Protein AF-A0A392PKT4-F1 (afdb_monomer)

Organism: NCBI:txid97028

Mean predicted aligned error: 11.73 Å

InterPro domains:
  IPR001757 P-type ATPase [TIGR01494] (75-161)
  IPR018303 P-type ATPase, phosphorylation site [PS00154] (139-145)
  IPR023298 P-type ATPase, transmembrane domain superfamily [SSF81665] (22-192)

Radius of gyration: 38.01 Å; Cα contacts (8 Å, |Δi|>4): 87; chains: 1; bounding box: 81×45×103 Å

Secondary structure (DSSP, 8-state):
------GGGSHHHHHHHHHHS---PPPHHHHHHHHHHHHHHHHHHHHHHHHHHHHHHHHHHHHHHTT-SS---HHHHHHHHHHHHHHHHHHHHHS-THHHHHHHHHHHHHHHHHHHTT----SHHHHHHHHT-S-----IIIIIS-S-----EEEETTEEEE--STTHHHHHHHHS-HHHHHHHHHHHHHH--------TT--

pLDDT: mean 83.49, std 10.97, range [37.53, 96.19]

Structure (mmCIF, N/CA/C/O backbone):
data_AF-A0A392PKT4-F1
#
_entry.id   AF-A0A392PKT4-F1
#
loop_
_atom_site.group_PDB
_atom_site.id
_atom_site.type_symbol
_atom_site.label_atom_id
_atom_site.label_alt_id
_atom_site.label_comp_id
_atom_site.label_asym_id
_atom_site.label_entity_id
_atom_site.label_seq_id
_atom_site.pdbx_PDB_ins_code
_atom_site.Cartn_x
_atom_site.Cartn_y
_atom_site.Cartn_z
_atom_site.occupancy
_atom_site.B_iso_or_equiv
_atom_site.auth_seq_id
_atom_site.auth_comp_id
_atom_site.auth_asym_id
_atom_site.auth_atom_id
_atom_site.pdbx_PDB_model_num
ATOM 1 N N . MET A 1 1 ? -24.738 -32.797 22.565 1.00 69.69 1 MET A N 1
ATOM 2 C CA . MET A 1 1 ? -24.506 -31.769 21.526 1.00 69.69 1 MET A CA 1
ATOM 3 C C . MET A 1 1 ? -23.987 -32.494 20.287 1.00 69.69 1 MET A C 1
ATOM 5 O O . MET A 1 1 ? -23.088 -33.308 20.447 1.00 69.69 1 MET A O 1
ATOM 9 N N . LEU A 1 2 ? -24.602 -32.308 19.112 1.00 89.88 2 LEU A N 1
ATOM 10 C CA . LEU A 1 2 ? -24.218 -32.986 17.862 1.00 89.88 2 LEU A CA 1
ATOM 11 C C . LEU A 1 2 ? -23.365 -32.035 17.016 1.00 89.88 2 LEU A C 1
ATOM 13 O O . LEU A 1 2 ? -23.777 -30.903 16.777 1.00 89.88 2 LEU A O 1
ATOM 17 N N . VAL A 1 3 ? -22.199 -32.488 16.559 1.00 90.44 3 VAL A N 1
ATOM 18 C CA . VAL A 1 3 ? -21.344 -31.706 15.656 1.00 90.44 3 VAL A CA 1
ATOM 19 C C . VAL A 1 3 ? -21.845 -31.887 14.222 1.00 90.44 3 VAL A C 1
ATOM 21 O O . VAL A 1 3 ? -21.892 -33.009 13.726 1.00 90.44 3 VAL A O 1
ATOM 24 N N . THR A 1 4 ? -22.236 -30.794 13.562 1.00 93.44 4 THR A N 1
ATOM 25 C CA . THR A 1 4 ? -22.803 -30.815 12.200 1.00 93.44 4 THR A CA 1
ATOM 26 C C . THR A 1 4 ? -21.750 -30.631 11.107 1.00 93.44 4 THR A C 1
ATOM 28 O O . THR A 1 4 ? -21.865 -31.229 10.040 1.00 93.44 4 THR A O 1
ATOM 31 N N . THR A 1 5 ? -20.714 -29.823 11.352 1.00 92.94 5 THR A N 1
ATOM 32 C CA . THR A 1 5 ? -19.620 -29.544 10.406 1.00 92.94 5 THR A CA 1
ATOM 33 C C . THR A 1 5 ? -18.308 -29.268 11.146 1.00 92.94 5 THR A C 1
ATOM 35 O O . THR A 1 5 ? -18.320 -28.831 12.295 1.00 92.94 5 THR A O 1
ATOM 38 N N . VAL A 1 6 ? -17.174 -29.534 10.489 1.00 93.94 6 VAL A N 1
ATOM 39 C CA . VAL A 1 6 ? -15.813 -29.274 10.996 1.00 93.94 6 VAL A CA 1
ATOM 40 C C . VAL A 1 6 ? -14.914 -28.749 9.872 1.00 93.94 6 VAL A C 1
ATOM 42 O O . VAL A 1 6 ? -15.178 -28.994 8.692 1.00 93.94 6 VAL A O 1
ATOM 45 N N . GLY A 1 7 ? -13.848 -28.031 10.233 1.00 93.12 7 GLY A N 1
ATOM 46 C CA . GLY A 1 7 ? -12.860 -27.501 9.285 1.00 93.12 7 GLY A CA 1
ATOM 47 C C . GLY A 1 7 ? -13.439 -26.470 8.306 1.00 93.12 7 GLY A C 1
ATOM 48 O O . GLY A 1 7 ? -14.317 -25.686 8.667 1.00 93.12 7 GLY A O 1
ATOM 49 N N . MET A 1 8 ? -12.974 -26.498 7.052 1.00 90.69 8 MET A N 1
ATOM 50 C CA . MET A 1 8 ? -13.353 -25.540 5.994 1.00 90.69 8 MET A CA 1
ATOM 51 C C . MET A 1 8 ? -14.842 -25.557 5.628 1.00 90.69 8 MET A C 1
ATOM 53 O O . MET A 1 8 ? -15.365 -24.600 5.076 1.00 90.69 8 MET A O 1
ATOM 57 N N . ARG A 1 9 ? -15.561 -26.630 5.979 1.00 91.31 9 ARG A N 1
ATOM 58 C CA . ARG A 1 9 ? -17.008 -26.742 5.739 1.00 91.31 9 ARG A CA 1
ATOM 59 C C . ARG A 1 9 ? -17.853 -25.944 6.737 1.00 91.31 9 ARG A C 1
ATOM 61 O O . ARG A 1 9 ? -19.062 -25.844 6.542 1.00 91.31 9 ARG A O 1
ATOM 68 N N . THR A 1 10 ? -17.239 -25.420 7.798 1.00 95.44 10 THR A N 1
ATOM 69 C CA . THR A 1 10 ? -17.887 -24.505 8.748 1.00 95.44 10 THR A CA 1
ATOM 70 C C . THR A 1 10 ? -17.995 -23.103 8.150 1.00 95.44 10 THR A C 1
ATOM 72 O O . THR A 1 10 ? -17.213 -22.737 7.278 1.00 95.44 10 THR A O 1
ATOM 75 N N . GLU A 1 11 ? -18.922 -22.285 8.647 1.00 93.69 11 GLU A N 1
ATOM 76 C CA . GLU A 1 11 ? -19.047 -20.886 8.204 1.00 93.69 11 GLU A CA 1
ATOM 77 C C . GLU A 1 11 ? -17.782 -20.064 8.493 1.00 93.69 11 GLU A C 1
ATOM 79 O O . GLU A 1 11 ? -17.379 -19.242 7.677 1.00 93.69 11 GLU A O 1
ATOM 84 N N . TRP A 1 12 ? -17.091 -20.346 9.603 1.00 92.44 12 TRP A N 1
ATOM 85 C CA . TRP A 1 12 ? -15.787 -19.743 9.892 1.00 92.44 12 TRP A CA 1
ATOM 86 C C . TRP A 1 12 ? -14.721 -20.155 8.872 1.00 92.44 12 TRP A C 1
ATOM 88 O O . TRP A 1 12 ? -13.934 -19.328 8.420 1.00 92.44 12 TRP A O 1
ATOM 98 N N . GLY A 1 13 ? -14.718 -21.434 8.487 1.00 92.38 13 GLY A N 1
ATOM 99 C CA . GLY A 1 13 ? -13.828 -21.968 7.462 1.00 92.38 13 GLY A CA 1
ATOM 100 C C . GLY A 1 13 ? -14.026 -21.290 6.108 1.00 92.38 13 GLY A C 1
ATOM 101 O O . GLY A 1 13 ? -13.058 -20.815 5.523 1.00 92.38 13 GLY A O 1
ATOM 102 N N . LYS A 1 14 ? -15.281 -21.164 5.663 1.00 90.88 14 LYS A N 1
ATOM 103 C CA . LYS A 1 14 ? -15.626 -20.455 4.422 1.00 90.88 14 LYS A CA 1
ATOM 104 C C . LYS A 1 14 ? -15.230 -18.977 4.467 1.00 90.88 14 LYS A C 1
ATOM 106 O O . LYS A 1 14 ? -14.669 -18.473 3.504 1.00 90.88 14 LYS A O 1
ATOM 111 N N . LEU A 1 15 ? -15.475 -18.289 5.589 1.00 90.31 15 LEU A N 1
ATOM 112 C CA . LEU A 1 15 ? -15.077 -16.887 5.759 1.00 90.31 15 LEU A CA 1
ATOM 113 C C . LEU A 1 15 ? -13.556 -16.716 5.637 1.00 90.31 15 LEU A C 1
ATOM 115 O O . LEU A 1 15 ? -13.092 -15.797 4.968 1.00 90.31 15 LEU A O 1
ATOM 119 N N . MET A 1 16 ? -12.784 -17.606 6.263 1.00 87.25 16 MET A N 1
ATOM 120 C CA . MET A 1 16 ? -11.322 -17.570 6.202 1.00 87.25 16 MET A CA 1
ATOM 121 C C . MET A 1 16 ? -10.795 -17.828 4.783 1.00 87.25 16 MET A C 1
ATOM 123 O O . MET A 1 16 ? -9.810 -17.214 4.383 1.00 87.25 16 MET A O 1
ATOM 127 N N . GLU A 1 17 ? -11.455 -18.703 4.021 1.00 87.06 17 GLU A N 1
ATOM 128 C CA . GLU A 1 17 ? -11.133 -18.950 2.611 1.00 87.06 17 GLU A CA 1
ATOM 129 C C . GLU A 1 17 ? -11.306 -17.679 1.776 1.00 87.06 17 GLU A C 1
ATOM 131 O O . GLU A 1 17 ? -10.353 -17.243 1.136 1.00 87.06 17 GLU A O 1
ATOM 136 N N . THR A 1 18 ? -12.463 -17.016 1.879 1.00 85.75 18 THR A N 1
ATOM 137 C CA . THR A 1 18 ? -12.727 -15.757 1.161 1.00 85.75 18 THR A CA 1
ATOM 138 C C . THR A 1 18 ? -11.747 -14.644 1.548 1.00 85.75 18 THR A C 1
ATOM 140 O O . THR A 1 18 ? -11.362 -13.840 0.704 1.00 85.75 18 THR A O 1
ATOM 143 N N . LEU A 1 19 ? -11.304 -14.585 2.809 1.00 83.31 19 LEU A N 1
ATOM 144 C CA . LEU A 1 19 ? -10.309 -13.599 3.250 1.00 83.31 19 LEU A CA 1
ATOM 145 C C . LEU A 1 19 ? -8.909 -13.850 2.672 1.00 83.31 19 LEU A C 1
ATOM 147 O O . LEU A 1 19 ? -8.132 -12.906 2.548 1.00 83.31 19 LEU A O 1
ATOM 151 N N . ASN A 1 20 ? -8.580 -15.099 2.335 1.00 79.88 20 ASN A N 1
ATOM 152 C CA . ASN A 1 20 ? -7.255 -15.487 1.852 1.00 79.88 20 ASN A CA 1
ATOM 153 C C . ASN A 1 20 ? -7.124 -15.442 0.317 1.00 79.88 20 ASN A C 1
ATOM 155 O O . ASN A 1 20 ? -6.020 -15.576 -0.202 1.00 79.88 20 ASN A O 1
ATOM 159 N N . GLU A 1 21 ? -8.222 -15.248 -0.419 1.00 75.00 21 GLU A N 1
ATOM 160 C CA . GLU A 1 21 ? -8.203 -15.086 -1.883 1.00 75.00 21 GLU A CA 1
ATOM 161 C C . GLU A 1 21 ? -7.663 -13.714 -2.338 1.00 75.00 21 GLU A C 1
ATOM 163 O O . GLU A 1 21 ? -7.348 -13.533 -3.514 1.00 75.00 21 GLU A O 1
ATOM 168 N N . GLY A 1 22 ? -7.516 -12.748 -1.424 1.00 61.81 22 GLY A N 1
ATOM 169 C CA . GLY A 1 22 ? -6.939 -11.434 -1.714 1.00 61.81 22 GLY A CA 1
ATOM 170 C C . GLY A 1 22 ? -5.414 -11.489 -1.827 1.00 61.81 22 GLY A C 1
ATOM 171 O O . GLY A 1 22 ? -4.720 -11.527 -0.814 1.00 61.81 22 GLY A O 1
ATOM 172 N N . GLY A 1 23 ? -4.893 -11.490 -3.055 1.00 60.91 23 GLY A N 1
ATOM 173 C CA . GLY A 1 23 ? -3.459 -11.358 -3.328 1.00 60.91 23 GLY A CA 1
ATOM 174 C C . GLY A 1 23 ? -2.897 -9.974 -2.970 1.00 60.91 23 GLY A C 1
ATOM 175 O O . GLY A 1 23 ? -3.634 -9.026 -2.704 1.00 60.91 23 GLY A O 1
ATOM 176 N N . GLU A 1 24 ? -1.568 -9.853 -2.965 1.00 62.12 24 GLU A N 1
ATOM 177 C CA . GLU A 1 24 ? -0.895 -8.561 -2.802 1.00 62.12 24 GLU A CA 1
ATOM 178 C C . GLU A 1 24 ? -0.919 -7.779 -4.123 1.00 62.12 24 GLU A C 1
ATOM 180 O O . GLU A 1 24 ? -0.139 -8.053 -5.034 1.00 62.12 24 GLU A O 1
ATOM 185 N N . ASP A 1 25 ? -1.814 -6.797 -4.222 1.00 66.62 25 ASP A N 1
ATOM 186 C CA . ASP A 1 25 ? -1.868 -5.879 -5.361 1.00 66.62 25 ASP A CA 1
ATOM 187 C C . ASP A 1 25 ? -0.765 -4.803 -5.279 1.00 66.62 25 ASP A C 1
ATOM 189 O O . ASP A 1 25 ? -0.442 -4.285 -4.201 1.00 66.62 25 ASP A O 1
ATOM 193 N N . GLU A 1 26 ? -0.204 -4.426 -6.436 1.00 69.38 26 GLU A N 1
ATOM 194 C CA . GLU A 1 26 ? 0.712 -3.282 -6.550 1.00 69.38 26 GLU A CA 1
ATOM 195 C C . GLU A 1 26 ? 0.034 -1.979 -6.102 1.00 69.38 26 GLU A C 1
ATOM 197 O O . GLU A 1 26 ? -1.175 -1.781 -6.258 1.00 69.38 26 GLU A O 1
ATOM 202 N N . THR A 1 27 ? 0.818 -1.041 -5.564 1.00 78.62 27 THR A N 1
ATOM 203 C CA . THR A 1 27 ? 0.247 0.216 -5.067 1.00 78.62 27 THR A CA 1
ATOM 204 C C . THR A 1 27 ? -0.221 1.114 -6.227 1.00 78.62 27 THR A C 1
ATOM 206 O O . THR A 1 27 ? 0.414 1.133 -7.288 1.00 78.62 27 THR A O 1
ATOM 209 N N . PRO A 1 28 ? -1.291 1.917 -6.067 1.00 77.50 28 PRO A N 1
ATOM 210 C CA . PRO A 1 28 ? -1.759 2.803 -7.137 1.00 77.50 28 PRO A CA 1
ATOM 211 C C . PRO A 1 28 ? -0.675 3.768 -7.662 1.00 77.50 28 PRO A C 1
ATOM 213 O O . PRO A 1 28 ? -0.648 4.080 -8.858 1.00 77.50 28 PRO A O 1
ATOM 216 N N . LEU A 1 29 ? 0.242 4.223 -6.803 1.00 82.19 29 LEU A N 1
ATOM 217 C CA . LEU A 1 29 ? 1.383 5.063 -7.160 1.00 82.19 29 LEU A CA 1
ATOM 218 C C . LEU A 1 29 ? 2.418 4.264 -7.942 1.00 82.19 29 LEU A C 1
ATOM 220 O O . LEU A 1 29 ? 2.911 4.781 -8.941 1.00 82.19 29 LEU A O 1
ATOM 224 N N . GLN A 1 30 ? 2.722 3.024 -7.544 1.00 80.38 30 GLN A N 1
ATOM 225 C CA . GLN A 1 30 ? 3.629 2.153 -8.299 1.00 80.38 30 GLN A CA 1
ATOM 226 C C . GLN A 1 30 ? 3.121 1.938 -9.726 1.00 80.38 30 GLN A C 1
ATOM 228 O O . GLN A 1 30 ? 3.880 2.149 -10.673 1.00 80.38 30 GLN A O 1
ATOM 233 N N . VAL A 1 31 ? 1.827 1.653 -9.896 1.00 83.62 31 VAL A N 1
ATOM 234 C CA . VAL A 1 31 ? 1.212 1.476 -11.222 1.00 83.62 31 VAL A CA 1
ATOM 235 C C . VAL A 1 31 ? 1.336 2.750 -12.069 1.00 83.62 31 VAL A C 1
ATOM 237 O O . VAL A 1 31 ? 1.764 2.701 -13.226 1.00 83.62 31 VAL A O 1
ATOM 240 N N . LYS A 1 32 ? 1.020 3.922 -11.500 1.00 85.38 32 LYS A N 1
ATOM 241 C CA . LYS A 1 32 ? 1.132 5.211 -12.211 1.00 85.38 32 LYS A CA 1
ATOM 242 C C . LYS A 1 32 ? 2.575 5.558 -12.566 1.00 85.38 32 LYS A C 1
ATOM 244 O O . LYS A 1 32 ? 2.839 6.012 -13.679 1.00 85.38 32 LYS A O 1
ATOM 249 N N . LEU A 1 33 ? 3.507 5.351 -11.640 1.00 85.75 33 LEU A N 1
ATOM 250 C CA . LEU A 1 33 ? 4.924 5.634 -11.844 1.00 85.75 33 LEU A CA 1
ATOM 251 C C . LEU A 1 33 ? 5.546 4.702 -12.877 1.00 85.75 33 LEU A C 1
ATOM 253 O O . LEU A 1 33 ? 6.324 5.171 -13.704 1.00 85.75 33 LEU A O 1
ATOM 257 N N . ASN A 1 34 ? 5.167 3.425 -12.888 1.00 84.69 34 ASN A N 1
ATOM 258 C CA . ASN A 1 34 ? 5.575 2.493 -13.932 1.00 84.69 34 ASN A CA 1
ATOM 259 C C . ASN A 1 34 ? 5.036 2.943 -15.307 1.00 84.69 34 ASN A C 1
ATOM 261 O O . ASN A 1 34 ? 5.755 2.952 -16.308 1.00 84.69 34 ASN A O 1
ATOM 265 N N . GLY A 1 35 ? 3.801 3.456 -15.351 1.00 87.88 35 GLY A N 1
ATOM 266 C CA . GLY A 1 35 ? 3.248 4.120 -16.535 1.00 87.88 35 GLY A CA 1
ATOM 267 C C . GLY A 1 35 ? 4.088 5.316 -17.009 1.00 87.88 35 GLY A C 1
ATOM 268 O O . GLY A 1 35 ? 4.421 5.417 -18.187 1.00 87.88 35 GLY A O 1
ATOM 269 N N . VAL A 1 36 ? 4.502 6.202 -16.102 1.00 89.19 36 VAL A N 1
ATOM 270 C CA . VAL A 1 36 ? 5.366 7.348 -16.447 1.00 89.19 36 VAL A CA 1
ATOM 271 C C . VAL A 1 36 ? 6.756 6.889 -16.901 1.00 89.19 36 VAL A C 1
ATOM 273 O O . VAL A 1 36 ? 7.252 7.361 -17.925 1.00 89.19 36 VAL A O 1
ATOM 276 N N . ALA A 1 37 ? 7.370 5.940 -16.192 1.00 87.81 37 ALA A N 1
ATOM 277 C CA . ALA A 1 37 ? 8.688 5.403 -16.520 1.00 87.81 37 ALA A CA 1
ATOM 278 C C . ALA A 1 37 ? 8.705 4.748 -17.909 1.00 87.81 37 ALA A C 1
ATOM 280 O O . ALA A 1 37 ? 9.627 4.977 -18.693 1.00 87.81 37 ALA A O 1
ATOM 281 N N . THR A 1 38 ? 7.655 4.000 -18.261 1.00 87.44 38 THR A N 1
ATOM 282 C CA . THR A 1 38 ? 7.528 3.389 -19.593 1.00 87.44 38 THR A CA 1
ATOM 283 C C . THR A 1 38 ? 7.312 4.423 -20.700 1.00 87.44 38 THR A C 1
ATOM 285 O O . THR A 1 38 ? 7.843 4.245 -21.798 1.00 87.44 38 THR A O 1
ATOM 288 N N . ILE A 1 39 ? 6.595 5.523 -20.442 1.00 91.06 39 ILE A N 1
ATOM 289 C CA . ILE A 1 39 ? 6.454 6.632 -21.404 1.00 91.06 39 ILE A CA 1
ATOM 290 C C . ILE A 1 39 ? 7.810 7.297 -21.661 1.00 91.06 39 ILE A C 1
ATOM 292 O O . ILE A 1 39 ? 8.199 7.457 -22.819 1.00 91.06 39 ILE A O 1
ATOM 296 N N . ILE A 1 40 ? 8.545 7.639 -20.599 1.00 91.00 40 ILE A N 1
ATOM 297 C CA . ILE A 1 40 ? 9.880 8.242 -20.714 1.00 91.00 40 ILE A CA 1
ATOM 298 C C . ILE A 1 40 ? 10.823 7.291 -21.462 1.00 91.00 40 ILE A C 1
ATOM 300 O O . ILE A 1 40 ? 11.503 7.717 -22.394 1.00 91.00 40 ILE A O 1
ATOM 304 N N . GLY A 1 41 ? 10.796 5.995 -21.134 1.00 90.50 41 GLY A N 1
ATOM 305 C CA . GLY A 1 41 ? 11.592 4.975 -21.817 1.00 90.50 41 GLY A CA 1
ATOM 306 C C . GLY A 1 41 ? 11.278 4.865 -23.313 1.00 90.50 41 GLY A C 1
ATOM 307 O O . GLY A 1 41 ? 12.196 4.811 -24.130 1.00 90.50 41 GLY A O 1
ATOM 308 N N . LYS A 1 42 ? 9.997 4.909 -23.707 1.00 90.88 42 LYS A N 1
ATOM 309 C CA . LYS A 1 42 ? 9.592 4.900 -25.127 1.00 90.88 42 LYS A CA 1
ATOM 310 C C . LYS A 1 42 ? 10.085 6.134 -25.882 1.00 90.88 42 LYS A C 1
ATOM 312 O O . LYS A 1 42 ? 10.561 6.008 -27.009 1.00 90.88 42 LYS A O 1
ATOM 317 N N . ILE A 1 43 ? 9.985 7.313 -25.269 1.00 93.38 43 ILE A N 1
ATOM 318 C CA . ILE A 1 43 ? 10.465 8.568 -25.864 1.00 93.38 43 ILE A CA 1
ATOM 319 C C . ILE A 1 43 ? 11.994 8.540 -25.998 1.00 93.38 43 ILE A C 1
ATOM 321 O O . ILE A 1 43 ? 12.520 8.835 -27.072 1.00 93.38 43 ILE A O 1
ATOM 325 N N . GLY A 1 44 ? 12.702 8.126 -24.944 1.00 93.06 44 GLY A N 1
ATOM 326 C CA . GLY A 1 44 ? 14.159 7.984 -24.940 1.00 93.06 44 GLY A CA 1
ATOM 327 C C . GLY A 1 44 ? 14.658 7.005 -26.003 1.00 93.06 44 GLY A C 1
ATOM 328 O O . GLY A 1 44 ? 15.591 7.321 -26.740 1.00 93.06 44 GLY A O 1
ATOM 329 N N . LEU A 1 45 ? 13.978 5.865 -26.163 1.00 92.56 45 LEU A N 1
ATOM 330 C CA . LEU A 1 45 ? 14.267 4.898 -27.223 1.00 92.56 45 LEU A CA 1
ATOM 331 C C . LEU A 1 45 ? 14.095 5.513 -28.620 1.00 92.56 45 LEU A C 1
ATOM 333 O O . LEU A 1 45 ? 14.942 5.313 -29.490 1.00 92.56 45 LEU A O 1
ATOM 337 N N . GLY A 1 46 ? 13.031 6.295 -28.828 1.00 94.56 46 GLY A N 1
ATOM 338 C CA . GLY A 1 46 ? 12.807 7.018 -30.080 1.00 94.56 46 GLY A CA 1
ATOM 339 C C . GLY A 1 46 ? 13.966 7.959 -30.419 1.00 94.56 46 GLY A C 1
ATOM 340 O O . GLY A 1 46 ? 14.512 7.892 -31.521 1.00 94.56 46 GLY A O 1
ATOM 341 N N . PHE A 1 47 ? 14.400 8.782 -29.460 1.00 94.44 47 PHE A N 1
ATOM 342 C CA . PHE A 1 47 ? 15.543 9.681 -29.652 1.00 94.44 47 PHE A CA 1
ATOM 343 C C . PHE A 1 47 ? 16.855 8.932 -29.899 1.00 94.44 47 PHE A C 1
ATOM 345 O O . PHE A 1 47 ? 17.620 9.336 -30.776 1.00 94.44 47 PHE A O 1
ATOM 352 N N . ALA A 1 48 ? 17.113 7.832 -29.189 1.00 94.88 48 ALA A N 1
ATOM 353 C CA . ALA A 1 48 ? 18.318 7.028 -29.385 1.00 94.88 48 ALA A CA 1
ATOM 354 C C . ALA A 1 48 ? 18.400 6.456 -30.811 1.00 94.88 48 ALA A C 1
ATOM 356 O O . ALA A 1 48 ? 19.430 6.593 -31.474 1.00 94.88 48 ALA A O 1
ATOM 357 N N . ILE A 1 49 ? 17.296 5.895 -31.318 1.00 95.19 49 ILE A N 1
ATOM 358 C CA . ILE A 1 49 ? 17.218 5.350 -32.683 1.00 95.19 49 ILE A CA 1
ATOM 359 C C . ILE A 1 49 ? 17.397 6.460 -33.722 1.00 95.19 49 ILE A C 1
ATOM 361 O O . ILE A 1 49 ? 18.183 6.304 -34.656 1.00 95.19 49 ILE A O 1
ATOM 365 N N . VAL A 1 50 ? 16.707 7.593 -33.558 1.00 96.19 50 VAL A N 1
ATOM 366 C CA . VAL A 1 50 ? 16.825 8.730 -34.484 1.00 96.19 50 VAL A CA 1
ATOM 367 C C . VAL A 1 50 ? 18.262 9.250 -34.521 1.00 96.19 50 VAL A C 1
ATOM 369 O O . VAL A 1 50 ? 18.808 9.450 -35.603 1.00 96.19 50 VAL A O 1
ATOM 372 N N . THR A 1 51 ? 18.906 9.412 -33.365 1.00 94.56 51 THR A N 1
ATOM 373 C CA . THR A 1 51 ? 20.284 9.919 -33.284 1.00 94.56 51 THR A CA 1
ATOM 374 C C . THR A 1 51 ? 21.272 8.943 -33.927 1.00 94.56 51 THR A C 1
ATOM 376 O O . THR A 1 51 ? 22.122 9.361 -34.714 1.00 94.56 51 THR A O 1
ATOM 379 N N . PHE A 1 52 ? 21.118 7.640 -33.671 1.00 95.00 52 PHE A N 1
ATOM 380 C CA . PHE A 1 52 ? 21.934 6.597 -34.296 1.00 95.00 52 PHE A CA 1
ATOM 381 C C . PHE A 1 52 ? 21.791 6.585 -35.822 1.00 95.00 52 PHE A C 1
ATOM 383 O O . PHE A 1 52 ? 22.793 6.544 -36.541 1.00 95.00 52 PHE A O 1
ATOM 390 N N . LEU A 1 53 ? 20.557 6.667 -36.330 1.00 95.25 53 LEU A N 1
ATOM 391 C CA . LEU A 1 53 ? 20.289 6.709 -37.766 1.00 95.25 53 LEU A CA 1
ATOM 392 C C . LEU A 1 53 ? 20.862 7.971 -38.409 1.00 95.25 53 LEU A C 1
ATOM 394 O O . LEU A 1 53 ? 21.506 7.871 -39.448 1.00 95.25 53 LEU A O 1
ATOM 398 N N . VAL A 1 54 ? 20.691 9.142 -37.794 1.00 95.81 54 VAL A N 1
ATOM 399 C CA . VAL A 1 54 ? 21.229 10.406 -38.323 1.00 95.81 54 VAL A CA 1
ATOM 400 C C . VAL A 1 54 ? 22.757 10.363 -38.409 1.00 95.81 54 VAL A C 1
ATOM 402 O O . VAL A 1 54 ? 23.314 10.734 -39.443 1.00 95.81 54 VAL A O 1
ATOM 405 N N . LEU A 1 55 ? 23.441 9.875 -37.369 1.00 93.25 55 LEU A N 1
ATOM 406 C CA . LEU A 1 55 ? 24.904 9.744 -37.366 1.00 93.25 55 LEU A CA 1
ATOM 407 C C . LEU A 1 55 ? 25.388 8.715 -38.396 1.00 93.25 55 LEU A C 1
ATOM 409 O O . LEU A 1 55 ? 26.326 8.989 -39.146 1.00 93.25 55 LEU A O 1
ATOM 413 N N . THR A 1 56 ? 24.703 7.576 -38.495 1.00 91.00 56 THR A N 1
ATOM 414 C CA . THR A 1 56 ? 25.038 6.509 -39.449 1.00 91.00 56 THR A CA 1
ATOM 415 C C . THR A 1 56 ? 24.803 6.943 -40.898 1.00 91.00 56 THR A C 1
ATOM 417 O O . THR A 1 56 ? 25.660 6.725 -41.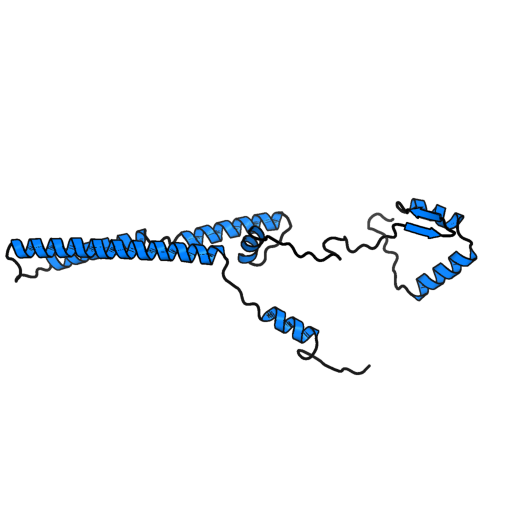752 1.00 91.00 56 THR A O 1
ATOM 420 N N . ILE A 1 57 ? 23.677 7.602 -41.193 1.00 91.94 57 ILE A N 1
ATOM 421 C CA . ILE A 1 57 ? 23.363 8.120 -42.533 1.00 91.94 57 ILE A CA 1
ATOM 422 C C . ILE A 1 57 ? 24.350 9.221 -42.917 1.00 91.94 57 ILE A C 1
ATOM 424 O O . ILE A 1 57 ? 24.862 9.205 -44.034 1.00 91.94 57 ILE A O 1
ATOM 428 N N . ARG A 1 58 ? 24.665 10.151 -42.005 1.00 89.00 58 ARG A N 1
ATOM 429 C CA . ARG A 1 58 ? 25.663 11.200 -42.260 1.00 89.00 58 ARG A CA 1
ATOM 430 C C . ARG A 1 58 ? 27.024 10.597 -42.605 1.00 89.00 58 ARG A C 1
ATOM 432 O O . ARG A 1 58 ? 27.633 11.011 -43.588 1.00 89.00 58 ARG A O 1
ATOM 439 N N . PHE A 1 59 ? 27.456 9.594 -41.844 1.00 87.75 59 PHE A N 1
ATOM 440 C CA . PHE A 1 59 ? 28.696 8.865 -42.103 1.00 87.75 59 PHE A CA 1
ATOM 441 C C . PHE A 1 59 ? 28.683 8.146 -43.462 1.00 87.75 59 PHE A C 1
ATOM 443 O O . PHE A 1 59 ? 29.653 8.231 -44.215 1.00 87.75 59 PHE A O 1
ATOM 450 N N . LEU A 1 60 ? 27.570 7.496 -43.819 1.00 85.19 60 LEU A N 1
ATOM 451 C CA . LEU A 1 60 ? 27.405 6.846 -45.122 1.00 85.19 60 LEU A CA 1
ATOM 452 C C . LEU A 1 60 ? 27.460 7.849 -46.281 1.00 85.19 60 LEU A C 1
ATOM 454 O O . LEU A 1 60 ? 28.155 7.597 -47.262 1.00 85.19 60 LEU A O 1
ATOM 458 N N . VAL A 1 61 ? 26.774 8.991 -46.174 1.00 86.69 61 VAL A N 1
ATOM 459 C CA . VAL A 1 61 ? 26.778 10.036 -47.214 1.00 86.69 61 VAL A CA 1
ATOM 460 C C . VAL A 1 61 ? 28.180 10.609 -47.410 1.00 86.69 61 VAL A C 1
ATOM 462 O O . VAL A 1 61 ? 28.619 10.763 -48.546 1.00 86.69 61 VAL A O 1
ATOM 465 N N . GLU A 1 62 ? 28.906 10.881 -46.325 1.00 82.62 62 GLU A N 1
ATOM 466 C CA . GLU A 1 62 ? 30.269 11.418 -46.386 1.00 82.62 62 GLU A CA 1
ATOM 467 C C . GLU A 1 62 ? 31.245 10.432 -47.048 1.00 82.62 62 GLU A C 1
ATOM 469 O O . GLU A 1 62 ? 32.065 10.837 -47.879 1.00 82.62 62 GLU A O 1
ATOM 474 N N . LYS A 1 63 ? 31.090 9.131 -46.765 1.00 80.94 63 LYS A N 1
ATOM 475 C CA . LYS A 1 63 ? 31.871 8.049 -47.382 1.00 80.94 63 LYS A CA 1
ATOM 476 C C . LYS A 1 63 ? 31.530 7.835 -48.863 1.00 80.94 63 LYS A C 1
ATOM 478 O O . LYS A 1 63 ? 32.422 7.563 -49.666 1.00 80.94 63 LYS A O 1
ATOM 483 N N . VAL A 1 64 ? 30.259 7.999 -49.243 1.00 80.06 64 VAL A N 1
ATOM 484 C CA . VAL A 1 64 ? 29.814 7.963 -50.648 1.00 80.06 64 VAL A CA 1
ATOM 485 C C . VAL A 1 64 ? 30.356 9.165 -51.428 1.00 80.06 64 VAL A C 1
ATOM 487 O O . VAL A 1 64 ? 30.847 8.980 -52.539 1.00 80.06 64 VAL A O 1
ATOM 490 N N . LEU A 1 65 ? 30.329 10.374 -50.853 1.00 77.75 65 LEU A N 1
ATOM 491 C CA . LEU A 1 65 ? 30.838 11.586 -51.511 1.00 77.75 65 LEU A CA 1
ATOM 492 C C . LEU A 1 65 ? 32.352 11.542 -51.764 1.00 77.75 65 LEU A C 1
ATOM 494 O O . LEU A 1 65 ? 32.806 12.023 -52.798 1.00 77.75 65 LEU A O 1
ATOM 498 N N . HIS A 1 66 ? 33.124 10.956 -50.845 1.00 75.44 66 HIS A N 1
ATOM 499 C CA . HIS A 1 66 ? 34.576 10.796 -50.996 1.00 75.44 66 HIS A CA 1
ATOM 500 C C . HIS A 1 66 ? 34.976 9.616 -51.902 1.00 75.44 66 HIS A C 1
ATOM 502 O O . HIS A 1 66 ? 36.158 9.434 -52.176 1.00 75.44 66 HIS A O 1
ATOM 508 N N . GLY A 1 67 ? 34.018 8.822 -52.402 1.00 64.69 67 GLY A N 1
ATOM 509 C CA . GLY A 1 67 ? 34.281 7.730 -53.348 1.00 64.69 67 GLY A CA 1
ATOM 510 C C . GLY A 1 67 ? 34.921 6.472 -52.739 1.00 64.69 67 GLY A C 1
ATOM 511 O O . GLY A 1 67 ? 35.286 5.558 -53.475 1.00 64.69 67 GLY A O 1
ATOM 512 N N . GLU A 1 68 ? 35.019 6.366 -51.411 1.00 64.00 68 GLU A N 1
ATOM 513 C CA . GLU A 1 68 ? 35.689 5.263 -50.699 1.00 64.00 68 GLU A CA 1
ATOM 514 C C . GLU A 1 68 ? 34.726 4.135 -50.282 1.00 64.00 68 GLU A C 1
ATOM 516 O O . GLU A 1 68 ? 34.798 3.593 -49.181 1.00 64.00 68 GLU A O 1
ATOM 521 N N . ILE A 1 69 ? 33.786 3.749 -51.148 1.00 60.47 69 ILE A N 1
ATOM 522 C CA . ILE A 1 69 ? 32.761 2.742 -50.805 1.00 60.47 69 ILE A CA 1
ATOM 523 C C . ILE A 1 69 ? 33.378 1.335 -50.639 1.00 60.47 69 ILE A C 1
ATOM 525 O O . ILE A 1 69 ? 32.891 0.534 -49.844 1.00 60.47 69 ILE A O 1
ATOM 529 N N . SER A 1 70 ? 34.475 1.042 -51.349 1.00 58.00 70 SER A N 1
ATOM 530 C CA . SER A 1 70 ? 35.051 -0.310 -51.449 1.00 58.00 70 SER A CA 1
ATOM 531 C C . SER A 1 70 ? 36.056 -0.677 -50.349 1.00 58.00 70 SER A C 1
ATOM 533 O O . SER A 1 70 ? 36.326 -1.863 -50.166 1.00 58.00 70 SER A O 1
ATOM 535 N N . ASN A 1 71 ? 36.614 0.293 -49.619 1.00 62.03 71 ASN A N 1
ATOM 536 C CA . ASN A 1 71 ? 37.605 0.030 -48.574 1.00 62.03 71 ASN A CA 1
ATOM 537 C C . ASN A 1 71 ? 36.934 0.144 -47.203 1.00 62.03 71 ASN A C 1
ATOM 539 O O . ASN A 1 71 ? 36.741 1.229 -46.653 1.00 62.03 71 ASN A O 1
ATOM 543 N N . TRP A 1 72 ? 36.517 -0.996 -46.661 1.00 67.25 72 TRP A N 1
ATOM 544 C CA . TRP A 1 72 ? 36.039 -1.091 -45.285 1.00 67.25 72 TRP A CA 1
ATOM 545 C C . TRP A 1 72 ? 37.256 -1.243 -44.370 1.00 67.25 72 TRP A C 1
ATOM 547 O O . TRP A 1 72 ? 37.908 -2.286 -44.364 1.00 67.25 72 TRP A O 1
ATOM 557 N N . SER A 1 73 ? 37.613 -0.172 -43.661 1.00 74.62 73 SER A N 1
ATOM 558 C CA . SER A 1 73 ? 38.761 -0.167 -42.752 1.00 74.62 73 SER A CA 1
ATOM 559 C C . SER A 1 73 ? 38.319 -0.462 -41.320 1.00 74.62 73 SER A C 1
ATOM 561 O O . SER A 1 73 ? 37.195 -0.152 -40.927 1.00 74.62 73 SER A O 1
ATOM 563 N N . SER A 1 74 ? 39.231 -0.989 -40.498 1.00 75.19 74 SER A N 1
ATOM 564 C CA . SER A 1 74 ? 39.005 -1.200 -39.057 1.00 75.19 74 SER A CA 1
ATOM 565 C C . SER A 1 74 ? 38.583 0.093 -38.333 1.00 75.19 74 SER A C 1
ATOM 567 O O . SER A 1 74 ? 37.842 0.051 -37.356 1.00 75.19 74 SER A O 1
ATOM 569 N N . ASN A 1 75 ? 38.992 1.254 -38.862 1.00 79.44 75 ASN A N 1
ATOM 570 C CA . ASN A 1 75 ? 38.645 2.572 -38.328 1.00 79.44 75 ASN A CA 1
ATOM 571 C C . ASN A 1 75 ? 37.170 2.977 -38.554 1.00 79.44 75 ASN A C 1
ATOM 573 O O . ASN A 1 75 ? 36.651 3.853 -37.866 1.00 79.44 75 ASN A O 1
ATOM 577 N N . ASP A 1 76 ? 36.483 2.367 -39.524 1.00 81.69 76 ASP A N 1
ATOM 578 C CA . ASP A 1 76 ? 35.057 2.625 -39.772 1.00 81.69 76 ASP A CA 1
ATOM 579 C C . ASP A 1 76 ? 34.177 1.840 -38.798 1.00 81.69 76 ASP A C 1
ATOM 581 O O . ASP A 1 76 ? 33.151 2.336 -38.331 1.00 81.69 76 ASP A O 1
ATOM 585 N N . ALA A 1 77 ? 34.613 0.625 -38.451 1.00 82.81 77 ALA A N 1
ATOM 586 C CA . ALA A 1 77 ? 33.949 -0.207 -37.460 1.00 82.81 77 ALA A CA 1
ATOM 587 C C . ALA A 1 77 ? 33.997 0.442 -36.068 1.00 82.81 77 ALA A C 1
ATOM 589 O O . ALA A 1 77 ? 32.982 0.464 -35.376 1.00 82.81 77 ALA A O 1
ATOM 590 N N . THR A 1 78 ? 35.130 1.040 -35.679 1.00 86.81 78 THR A N 1
ATOM 591 C CA . THR A 1 78 ? 35.236 1.792 -34.417 1.00 86.81 78 THR A CA 1
ATOM 592 C C . THR A 1 78 ? 34.319 3.014 -34.387 1.00 86.81 78 THR A C 1
ATOM 594 O O . THR A 1 78 ? 33.628 3.210 -33.395 1.00 86.81 78 THR A O 1
ATOM 597 N N . LYS A 1 79 ? 34.197 3.775 -35.484 1.00 86.38 79 LYS A N 1
ATOM 598 C CA . LYS A 1 79 ? 33.258 4.915 -35.556 1.00 86.38 79 LYS A CA 1
ATOM 599 C C . LYS A 1 79 ? 31.789 4.494 -35.433 1.00 86.38 79 LYS A C 1
ATOM 601 O O . LYS A 1 79 ? 31.009 5.170 -34.767 1.00 86.38 79 LYS A O 1
ATOM 606 N N . LEU A 1 80 ? 31.399 3.377 -36.053 1.00 88.12 80 LEU A N 1
ATOM 607 C CA . LEU A 1 80 ? 30.049 2.825 -35.892 1.00 88.12 80 LEU A CA 1
ATOM 608 C C . LEU A 1 80 ? 29.785 2.357 -34.457 1.00 88.12 80 LEU A C 1
ATOM 610 O O . LEU A 1 80 ? 28.689 2.578 -33.938 1.00 88.12 80 LEU A O 1
ATOM 614 N N . LEU A 1 81 ? 30.782 1.747 -33.811 1.00 92.00 81 LEU A N 1
ATOM 615 C CA . LEU A 1 81 ? 30.703 1.383 -32.397 1.00 92.00 81 LEU A CA 1
ATOM 616 C C . LEU A 1 81 ? 30.572 2.620 -31.502 1.00 92.00 81 LEU A C 1
ATOM 618 O O . LEU A 1 81 ? 29.778 2.581 -30.566 1.00 92.00 81 LEU A O 1
ATOM 622 N N . ASP A 1 82 ? 31.251 3.725 -31.816 1.00 92.31 82 ASP A N 1
ATOM 623 C CA . ASP A 1 82 ? 31.104 4.988 -31.082 1.00 92.31 82 ASP A CA 1
ATOM 624 C C . ASP A 1 82 ? 29.686 5.563 -31.224 1.00 92.31 82 ASP A C 1
ATOM 626 O O . ASP A 1 82 ? 29.076 5.974 -30.235 1.00 92.31 82 ASP A O 1
ATOM 630 N N . PHE A 1 83 ? 29.102 5.544 -32.428 1.00 93.06 83 PHE A N 1
ATOM 631 C CA . PHE A 1 83 ? 27.710 5.976 -32.626 1.00 93.06 83 PHE A CA 1
ATOM 632 C C . PHE A 1 83 ? 26.714 5.079 -31.892 1.00 93.06 83 PHE A C 1
ATOM 634 O O . PHE A 1 83 ? 25.738 5.572 -31.321 1.00 93.06 83 PHE A O 1
ATOM 641 N N . PHE A 1 84 ? 26.965 3.770 -31.873 1.00 93.38 84 PHE A N 1
ATOM 642 C CA . PHE A 1 84 ? 26.166 2.830 -31.098 1.00 93.38 84 PHE A CA 1
ATOM 643 C C . PHE A 1 84 ? 26.302 3.089 -29.591 1.00 93.38 84 PHE A C 1
ATOM 645 O O . PHE A 1 84 ? 25.295 3.134 -28.886 1.00 93.38 84 PHE A O 1
ATOM 652 N N . ALA A 1 85 ? 27.517 3.349 -29.102 1.00 94.75 85 ALA A N 1
ATOM 653 C CA . ALA A 1 85 ? 27.763 3.704 -27.710 1.00 94.75 85 ALA A CA 1
ATOM 654 C C . ALA A 1 85 ? 27.013 4.985 -27.316 1.00 94.75 85 ALA A C 1
ATOM 656 O O . ALA A 1 85 ? 26.374 5.004 -26.268 1.00 94.75 85 ALA A O 1
ATOM 657 N N . ILE A 1 86 ? 26.997 6.015 -28.173 1.00 93.69 86 ILE A N 1
ATOM 658 C CA . ILE A 1 86 ? 26.210 7.244 -27.954 1.00 93.69 86 ILE A CA 1
ATOM 659 C C . ILE A 1 86 ? 24.704 6.942 -27.873 1.00 93.69 86 ILE A C 1
ATOM 661 O O . ILE A 1 86 ? 24.001 7.491 -27.028 1.00 93.69 86 ILE A O 1
ATOM 665 N N . ALA A 1 87 ? 24.182 6.057 -28.722 1.00 93.94 87 ALA A N 1
ATOM 666 C CA . ALA A 1 87 ? 22.774 5.668 -28.651 1.00 93.94 87 ALA A CA 1
ATOM 667 C C . ALA A 1 87 ? 22.446 4.949 -27.329 1.00 93.94 87 ALA A C 1
ATOM 669 O O . ALA A 1 87 ? 21.420 5.228 -26.706 1.00 93.94 87 ALA A O 1
ATOM 670 N N . VAL A 1 88 ? 23.338 4.069 -26.866 1.00 93.38 88 VAL A N 1
ATOM 671 C CA . VAL A 1 88 ? 23.193 3.366 -25.583 1.00 93.38 88 VAL A CA 1
ATOM 672 C C . VAL A 1 88 ? 23.288 4.333 -24.398 1.00 93.38 88 VAL A C 1
ATOM 674 O O . VAL A 1 88 ? 22.482 4.220 -23.474 1.00 93.38 88 VAL A O 1
ATOM 677 N N . THR A 1 89 ? 24.196 5.317 -24.416 1.00 93.75 89 THR A N 1
ATOM 678 C CA . THR A 1 89 ? 24.283 6.308 -23.327 1.00 93.75 89 THR A CA 1
ATOM 679 C C . THR A 1 89 ? 23.018 7.154 -23.217 1.00 93.75 89 THR A C 1
ATOM 681 O O . THR A 1 89 ? 22.574 7.419 -22.101 1.00 93.75 89 THR A O 1
ATOM 684 N N . ILE A 1 90 ? 22.379 7.509 -24.339 1.00 92.31 90 ILE A N 1
ATOM 685 C CA . ILE A 1 90 ? 21.075 8.194 -24.333 1.00 92.31 90 ILE A CA 1
ATOM 686 C C . ILE A 1 90 ? 20.011 7.339 -23.629 1.00 92.31 90 ILE A C 1
ATOM 688 O O . ILE A 1 90 ? 19.251 7.865 -22.818 1.00 92.31 90 ILE A O 1
ATOM 692 N N . ILE A 1 91 ? 19.966 6.030 -23.896 1.00 90.50 91 ILE A N 1
ATOM 693 C CA . ILE A 1 91 ? 18.993 5.119 -23.270 1.00 90.50 91 ILE A CA 1
ATOM 694 C C . ILE A 1 91 ? 19.221 5.027 -21.757 1.00 90.50 91 ILE A C 1
ATOM 696 O O . ILE A 1 91 ? 18.268 5.183 -20.996 1.00 90.50 91 ILE A O 1
ATOM 700 N N . VAL A 1 92 ? 20.467 4.819 -21.319 1.00 90.31 92 VAL A N 1
ATOM 701 C CA . VAL A 1 92 ? 20.808 4.700 -19.889 1.00 90.31 92 VAL A CA 1
ATOM 702 C C . VAL A 1 92 ? 20.458 5.979 -19.125 1.00 90.31 92 VAL A C 1
ATOM 704 O O . VAL A 1 92 ? 19.926 5.910 -18.024 1.00 90.31 92 VAL A O 1
ATOM 707 N N . VAL A 1 93 ? 20.699 7.152 -19.718 1.00 88.94 93 VAL A N 1
ATOM 708 C CA . VAL A 1 93 ? 20.339 8.440 -19.101 1.00 88.94 93 VAL A CA 1
ATOM 709 C C . VAL A 1 93 ? 18.821 8.668 -19.090 1.00 88.94 93 VAL A C 1
ATOM 711 O O . VAL A 1 93 ? 18.308 9.331 -18.190 1.00 88.94 93 VAL A O 1
ATOM 714 N N . ALA A 1 94 ? 18.091 8.137 -20.075 1.00 87.12 94 ALA A N 1
ATOM 715 C CA . ALA A 1 94 ? 16.648 8.325 -20.190 1.00 87.12 94 ALA A CA 1
ATOM 716 C C . ALA A 1 94 ? 15.830 7.440 -19.236 1.00 87.12 94 ALA A C 1
ATOM 718 O O . ALA A 1 94 ? 14.740 7.849 -18.840 1.00 87.12 94 ALA A O 1
ATOM 719 N N . VAL A 1 95 ? 16.303 6.243 -18.872 1.00 83.50 95 VAL A N 1
ATOM 720 C CA . VAL A 1 95 ? 15.571 5.341 -17.968 1.00 83.50 95 VAL A CA 1
ATOM 721 C C . VAL A 1 95 ? 15.768 5.786 -16.511 1.00 83.50 95 VAL A C 1
ATOM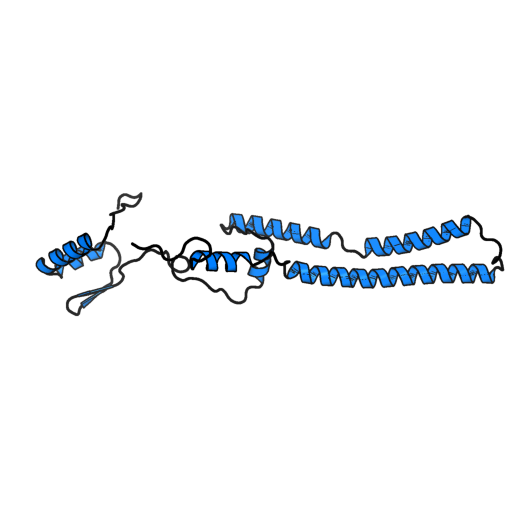 723 O O . VAL A 1 95 ? 16.883 5.742 -15.995 1.00 83.50 95 VAL A O 1
ATOM 726 N N . PRO A 1 96 ? 14.704 6.196 -15.796 1.00 80.62 96 PRO A N 1
ATOM 727 C CA . PRO A 1 96 ? 14.831 6.693 -14.432 1.00 80.62 96 PRO A CA 1
ATOM 728 C C . PRO A 1 96 ? 14.883 5.533 -13.423 1.00 80.62 96 PRO A C 1
ATOM 730 O O . PRO A 1 96 ? 13.928 5.290 -12.686 1.00 80.62 96 PRO A O 1
ATOM 733 N N . GLU A 1 97 ? 16.009 4.822 -13.356 1.00 81.50 97 GLU A N 1
ATOM 734 C CA . GLU A 1 97 ? 16.208 3.680 -12.440 1.00 81.50 97 GLU A CA 1
ATOM 735 C C . GLU A 1 97 ? 16.106 4.068 -10.951 1.00 81.50 97 GLU A C 1
ATOM 737 O O . GLU A 1 97 ? 15.751 3.252 -10.102 1.00 81.50 97 GLU A O 1
ATOM 742 N N . GLY A 1 98 ? 16.354 5.339 -10.619 1.00 84.06 98 GLY A N 1
ATOM 743 C CA . GLY A 1 98 ? 16.246 5.855 -9.250 1.00 84.06 98 GLY A CA 1
ATOM 744 C C . GLY A 1 98 ? 14.813 6.122 -8.773 1.00 84.06 98 GLY A C 1
ATOM 745 O O . GLY A 1 98 ? 14.594 6.307 -7.575 1.00 84.06 98 GLY A O 1
ATOM 746 N N . LEU A 1 99 ? 13.829 6.146 -9.677 1.00 84.50 99 LEU A N 1
ATOM 747 C CA . LEU A 1 99 ? 12.459 6.549 -9.353 1.00 84.50 99 LEU A CA 1
ATOM 748 C C . LEU A 1 99 ? 11.733 5.536 -8.437 1.00 84.50 99 LEU A C 1
ATOM 750 O O . LEU A 1 99 ? 11.204 5.967 -7.409 1.00 84.50 99 LEU A O 1
ATOM 754 N N . PRO A 1 100 ? 11.768 4.209 -8.688 1.00 81.50 100 PRO A N 1
ATOM 755 C CA . PRO A 1 100 ? 11.195 3.220 -7.764 1.00 81.50 100 PRO A CA 1
ATOM 756 C C . PRO A 1 100 ? 11.894 3.188 -6.394 1.00 81.50 100 PRO A C 1
ATOM 758 O O . PRO A 1 100 ? 11.254 2.984 -5.356 1.00 81.50 100 PRO A O 1
ATOM 761 N N . LEU A 1 101 ? 13.209 3.430 -6.378 1.00 86.19 101 LEU A N 1
ATOM 762 C CA . LEU A 1 101 ? 14.017 3.419 -5.158 1.00 86.19 101 LEU A CA 1
ATOM 763 C C . LEU A 1 101 ? 13.680 4.610 -4.253 1.00 86.19 101 LEU A C 1
ATOM 765 O O . LEU A 1 101 ? 13.459 4.432 -3.053 1.00 86.19 101 LEU A O 1
ATOM 769 N N . ALA A 1 102 ? 13.567 5.810 -4.828 1.00 88.31 102 ALA A N 1
ATOM 770 C CA . ALA A 1 102 ? 13.198 7.018 -4.092 1.00 88.31 102 ALA A CA 1
ATOM 771 C C . ALA A 1 102 ? 11.814 6.898 -3.430 1.00 88.31 102 ALA A C 1
ATOM 773 O O . ALA A 1 102 ? 11.628 7.307 -2.281 1.00 88.31 102 ALA A O 1
ATOM 774 N N . VAL A 1 103 ? 10.855 6.292 -4.131 1.00 86.88 103 VAL A N 1
ATOM 775 C CA . VAL A 1 103 ? 9.478 6.112 -3.646 1.00 86.88 103 VAL A CA 1
ATOM 776 C C . VAL A 1 103 ? 9.430 5.129 -2.483 1.00 86.88 103 VAL A C 1
ATOM 778 O O . VAL A 1 103 ? 8.837 5.431 -1.449 1.00 86.88 103 VAL A O 1
ATOM 781 N N . THR A 1 104 ? 10.115 3.991 -2.609 1.00 87.12 104 THR A N 1
ATOM 782 C CA . THR A 1 104 ? 10.177 2.982 -1.541 1.00 87.12 104 THR A CA 1
ATOM 783 C C . THR A 1 104 ? 10.820 3.552 -0.276 1.00 87.12 104 THR A C 1
ATOM 785 O O . THR A 1 104 ? 10.318 3.339 0.829 1.00 87.12 104 THR A O 1
ATOM 788 N N . LEU A 1 105 ? 11.888 4.343 -0.427 1.00 90.62 105 LEU A N 1
ATOM 789 C CA . LEU A 1 105 ? 12.550 5.013 0.692 1.00 90.62 105 LEU A CA 1
ATOM 790 C C . LEU A 1 105 ? 11.624 6.033 1.372 1.00 90.62 105 LEU A C 1
ATOM 792 O O . LEU A 1 105 ? 11.511 6.048 2.598 1.00 90.62 105 LEU A O 1
ATOM 796 N N . SER A 1 106 ? 10.939 6.866 0.585 1.00 89.44 106 SER A N 1
ATOM 797 C CA . SER A 1 106 ? 9.981 7.849 1.102 1.00 89.44 106 SER A CA 1
ATOM 798 C C . SER A 1 106 ? 8.861 7.177 1.904 1.00 89.44 106 SER A C 1
ATOM 800 O O . SER A 1 106 ? 8.550 7.598 3.022 1.00 89.44 106 SER A O 1
ATOM 802 N N . LEU A 1 107 ? 8.321 6.075 1.381 1.00 88.06 107 LEU A N 1
ATOM 803 C CA . LEU A 1 107 ? 7.254 5.309 2.015 1.00 88.06 107 LEU A CA 1
ATOM 804 C C . LEU A 1 107 ? 7.723 4.621 3.306 1.00 88.06 107 LEU A C 1
ATOM 806 O O . LEU A 1 107 ? 7.016 4.653 4.312 1.00 88.06 107 LEU A O 1
ATOM 810 N N . ALA A 1 108 ? 8.948 4.089 3.326 1.00 89.12 108 ALA A N 1
ATOM 811 C CA . ALA A 1 108 ? 9.553 3.525 4.533 1.00 89.12 108 ALA A CA 1
ATOM 812 C C . ALA A 1 108 ? 9.730 4.579 5.645 1.00 89.12 108 ALA A C 1
ATOM 814 O O . ALA A 1 108 ? 9.460 4.307 6.819 1.00 89.12 108 ALA A O 1
ATOM 815 N N . PHE A 1 109 ? 10.125 5.808 5.294 1.00 91.56 109 PHE A N 1
ATOM 816 C CA . PHE A 1 109 ? 10.175 6.918 6.252 1.00 91.56 109 PHE A CA 1
ATOM 817 C C . PHE A 1 109 ? 8.784 7.291 6.782 1.00 91.56 109 PHE A C 1
ATOM 819 O O . PHE A 1 109 ? 8.631 7.515 7.987 1.00 91.56 109 PHE A O 1
ATOM 826 N N . ALA A 1 110 ? 7.769 7.322 5.913 1.00 89.88 110 ALA A N 1
ATOM 827 C CA . ALA A 1 110 ? 6.388 7.587 6.311 1.00 89.88 110 ALA A CA 1
ATOM 828 C C . ALA A 1 110 ? 5.859 6.519 7.282 1.00 89.88 110 ALA A C 1
ATOM 830 O O . ALA A 1 110 ? 5.302 6.861 8.324 1.00 89.88 110 ALA A O 1
ATOM 831 N N . MET A 1 111 ? 6.120 5.237 7.010 1.00 90.38 111 MET A N 1
ATOM 832 C CA . MET A 1 111 ? 5.773 4.138 7.916 1.00 90.38 111 MET A CA 1
ATOM 833 C C . MET A 1 111 ? 6.419 4.277 9.288 1.00 90.38 111 MET A C 1
ATOM 835 O O . MET A 1 111 ? 5.750 4.100 10.304 1.00 90.38 111 MET A O 1
ATOM 839 N N . LYS A 1 112 ? 7.713 4.620 9.335 1.00 91.44 112 LYS A N 1
ATOM 840 C CA . LYS A 1 112 ? 8.417 4.828 10.605 1.00 91.44 112 LYS A CA 1
ATOM 841 C C . LYS A 1 112 ? 7.775 5.948 11.422 1.00 91.44 112 LYS A C 1
ATOM 843 O O . LYS A 1 112 ? 7.672 5.831 12.639 1.00 91.44 112 LYS A O 1
ATOM 848 N N . LYS A 1 113 ? 7.338 7.022 10.758 1.00 93.56 113 LYS A N 1
ATOM 849 C CA . LYS A 1 113 ? 6.616 8.118 11.408 1.00 93.56 113 LYS A CA 1
ATOM 850 C C . LYS A 1 113 ? 5.261 7.649 11.951 1.00 93.56 113 LYS A C 1
ATOM 852 O O . LYS A 1 113 ? 5.002 7.853 13.129 1.00 93.56 113 LYS A O 1
ATOM 857 N N . LEU A 1 114 ? 4.458 6.961 11.138 1.00 93.81 114 LEU A N 1
ATOM 858 C CA . LEU A 1 114 ? 3.148 6.439 11.551 1.00 93.8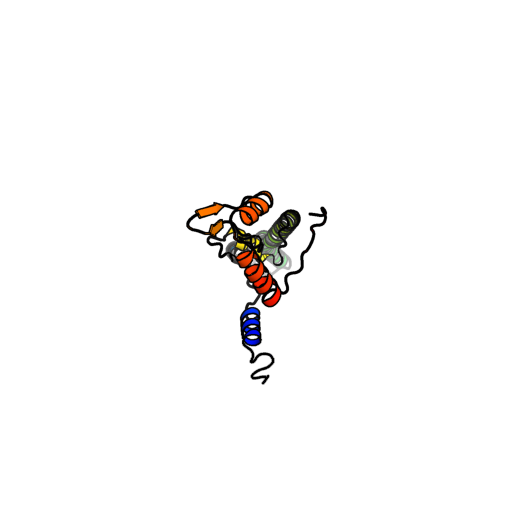1 114 LEU A CA 1
ATOM 859 C C . LEU A 1 114 ? 3.251 5.453 12.720 1.00 93.81 114 LEU A C 1
ATOM 861 O O . LEU A 1 114 ? 2.438 5.498 13.639 1.00 93.81 114 LEU A O 1
ATOM 865 N N . MET A 1 115 ? 4.293 4.622 12.739 1.00 92.56 115 MET A N 1
ATOM 866 C CA . MET A 1 115 ? 4.552 3.705 13.847 1.00 92.56 115 MET A CA 1
ATOM 867 C C . MET A 1 115 ? 4.793 4.448 15.171 1.00 92.56 115 MET A C 1
ATOM 869 O O . MET A 1 115 ? 4.321 3.997 16.213 1.00 92.56 115 MET A O 1
ATOM 873 N N . ASN A 1 116 ? 5.485 5.591 15.139 1.00 94.62 116 ASN A N 1
ATOM 874 C CA . ASN A 1 116 ? 5.671 6.430 16.327 1.00 94.62 116 ASN A CA 1
ATOM 875 C C . ASN A 1 116 ? 4.353 7.074 16.792 1.00 94.62 116 ASN A C 1
ATOM 877 O O . ASN A 1 116 ? 4.178 7.302 17.985 1.00 94.62 116 ASN A 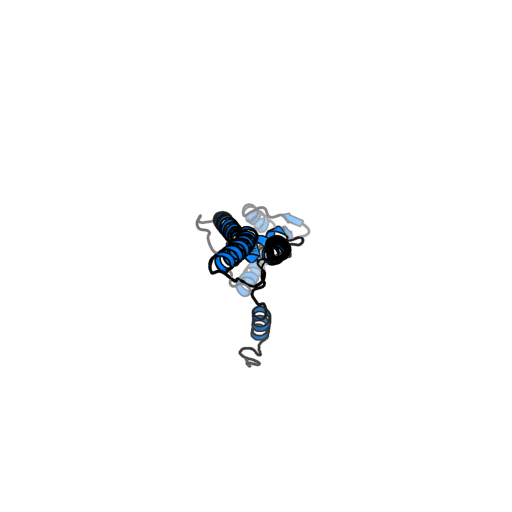O 1
ATOM 881 N N . ASP A 1 117 ? 3.417 7.298 15.869 1.00 94.62 117 ASP A N 1
ATOM 882 C CA . ASP A 1 117 ? 2.072 7.820 16.135 1.00 94.62 117 ASP A CA 1
ATOM 883 C C . ASP A 1 117 ? 1.070 6.698 16.499 1.00 94.62 117 ASP A C 1
ATOM 885 O O . ASP A 1 117 ? -0.140 6.858 16.349 1.00 94.62 117 ASP A O 1
ATOM 889 N N . MET A 1 118 ? 1.561 5.545 16.980 1.00 93.25 118 MET A N 1
ATOM 890 C CA . MET A 1 118 ? 0.765 4.367 17.371 1.00 93.25 118 MET A CA 1
ATOM 891 C C . MET A 1 118 ? -0.044 3.726 16.224 1.00 93.25 118 MET A C 1
ATOM 893 O O . MET A 1 118 ? -0.948 2.927 16.474 1.00 93.25 118 MET A O 1
ATOM 897 N N . ALA A 1 119 ? 0.296 4.015 14.965 1.00 91.88 119 ALA A N 1
ATOM 898 C CA . ALA A 1 119 ? -0.318 3.423 13.779 1.00 91.88 119 ALA A CA 1
ATOM 899 C C . ALA A 1 119 ? 0.656 2.452 13.088 1.00 91.88 119 ALA A C 1
ATOM 901 O O . ALA A 1 119 ? 1.525 2.840 12.306 1.00 91.88 119 ALA A O 1
ATOM 902 N N . LEU A 1 120 ? 0.510 1.153 13.368 1.00 92.25 120 LEU A N 1
ATOM 903 C CA . LEU A 1 120 ? 1.337 0.116 12.749 1.00 92.25 120 LEU A CA 1
ATOM 904 C C . LEU A 1 120 ? 0.858 -0.196 11.324 1.00 92.25 120 LEU A C 1
ATOM 906 O O . LEU A 1 120 ? -0.170 -0.846 11.131 1.00 92.25 120 LEU A O 1
ATOM 910 N N . VAL A 1 121 ? 1.649 0.192 10.326 1.00 89.38 121 VAL A N 1
ATOM 911 C CA . VAL A 1 121 ? 1.403 -0.155 8.920 1.00 89.38 121 VAL A CA 1
ATOM 912 C C . VAL A 1 121 ? 2.108 -1.471 8.580 1.00 89.38 121 VAL A C 1
ATOM 914 O O . VAL A 1 121 ? 3.329 -1.558 8.675 1.00 89.38 121 VAL A O 1
ATOM 917 N N . ARG A 1 122 ? 1.349 -2.499 8.177 1.00 86.06 122 ARG A N 1
ATOM 918 C CA . ARG A 1 122 ? 1.893 -3.832 7.836 1.00 86.06 122 ARG A CA 1
ATOM 919 C C . ARG A 1 122 ? 2.334 -3.975 6.376 1.00 86.06 122 ARG A C 1
ATOM 921 O O . ARG A 1 122 ? 3.293 -4.686 6.113 1.00 86.06 122 ARG A O 1
ATOM 928 N N . HIS A 1 123 ? 1.668 -3.281 5.453 1.00 83.75 123 HIS A N 1
ATOM 929 C CA . HIS A 1 123 ? 1.973 -3.308 4.019 1.00 83.75 123 HIS A CA 1
ATOM 930 C C . HIS A 1 123 ? 2.239 -1.895 3.502 1.00 83.75 123 HIS A C 1
ATOM 932 O O . HIS A 1 123 ? 1.514 -0.961 3.843 1.00 83.75 123 HIS A O 1
ATOM 938 N N . LEU A 1 124 ? 3.262 -1.738 2.655 1.00 80.19 124 LEU A N 1
ATOM 939 C CA . LEU A 1 124 ? 3.652 -0.450 2.059 1.00 80.19 124 LEU A CA 1
ATOM 940 C C . LEU A 1 124 ? 2.493 0.188 1.284 1.00 80.19 124 LEU A C 1
ATOM 942 O O . LEU A 1 124 ? 2.215 1.375 1.462 1.00 80.19 124 LEU A O 1
ATOM 946 N N . SER A 1 125 ? 1.748 -0.628 0.538 1.00 80.25 125 SER A N 1
ATOM 947 C CA . SER A 1 125 ? 0.542 -0.238 -0.200 1.00 80.25 125 SER A CA 1
ATOM 948 C C . SER A 1 125 ? -0.507 0.474 0.657 1.00 80.25 125 SER A C 1
ATOM 950 O O . SER A 1 125 ? -1.103 1.455 0.215 1.00 80.25 125 SER A O 1
ATOM 952 N N . ALA A 1 126 ? -0.697 0.046 1.907 1.00 83.56 126 ALA A N 1
ATOM 953 C CA . ALA A 1 126 ? -1.746 0.575 2.774 1.00 83.56 126 ALA A CA 1
ATOM 954 C C . ALA A 1 126 ? -1.548 2.060 3.114 1.00 83.56 126 ALA A C 1
ATOM 956 O O . ALA A 1 126 ? -2.522 2.804 3.225 1.00 83.56 126 ALA A O 1
ATOM 957 N N . CYS A 1 127 ? -0.295 2.503 3.245 1.00 84.75 127 CYS A N 1
ATOM 958 C CA . CYS A 1 127 ? 0.017 3.892 3.572 1.00 84.75 127 CYS A CA 1
ATOM 959 C C . CYS A 1 127 ? -0.391 4.847 2.439 1.00 84.75 127 CYS A C 1
ATOM 961 O O . CYS A 1 127 ?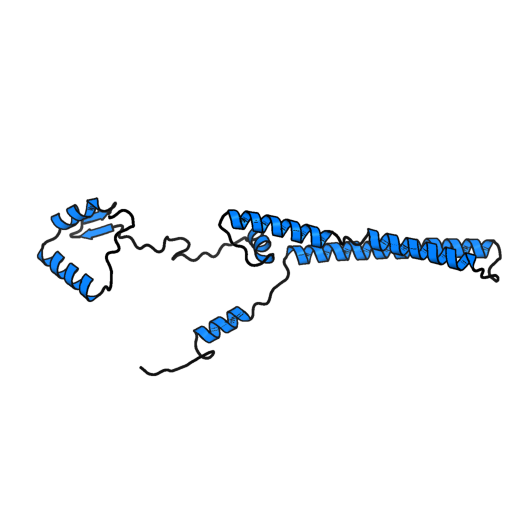 -0.832 5.965 2.695 1.00 84.75 127 CYS A O 1
ATOM 963 N N . GLU A 1 128 ? -0.277 4.399 1.189 1.00 84.62 128 GLU A N 1
ATOM 964 C CA . GLU A 1 128 ? -0.694 5.178 0.027 1.00 84.62 128 GLU A CA 1
ATOM 965 C C . GLU A 1 128 ? -2.218 5.160 -0.153 1.00 84.62 128 GLU A C 1
ATOM 967 O O . GLU A 1 128 ? -2.844 6.210 -0.323 1.00 84.62 128 GLU A O 1
ATOM 972 N N . THR A 1 129 ? -2.827 3.974 -0.053 1.00 84.25 129 THR A N 1
ATOM 973 C CA . THR A 1 129 ? -4.280 3.797 -0.175 1.00 84.25 129 THR A CA 1
ATOM 974 C C . THR A 1 129 ? -5.034 4.634 0.855 1.00 84.25 129 THR A C 1
ATOM 976 O O . THR A 1 129 ? -6.023 5.280 0.512 1.00 84.25 129 THR A O 1
ATOM 979 N N . MET A 1 130 ? -4.541 4.702 2.097 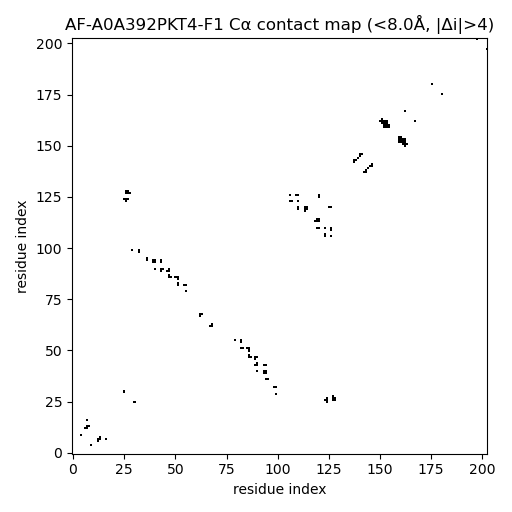1.00 86.75 130 MET A N 1
ATOM 980 C CA . MET A 1 130 ? -5.141 5.531 3.145 1.00 86.75 130 MET A CA 1
ATOM 981 C C . MET A 1 130 ? -5.120 7.027 2.796 1.00 86.75 130 MET A C 1
ATOM 983 O O . MET A 1 130 ? -6.085 7.730 3.084 1.00 86.75 130 MET A O 1
ATOM 987 N N . GLY A 1 131 ? -4.067 7.511 2.128 1.00 85.50 131 GLY A N 1
ATOM 988 C CA . GLY A 1 131 ? -3.986 8.901 1.664 1.00 85.50 131 GLY A CA 1
ATOM 989 C C . GLY A 1 131 ? -4.990 9.241 0.557 1.00 85.50 131 GLY A C 1
ATOM 990 O O . GLY A 1 131 ? -5.347 10.404 0.391 1.00 85.50 131 GLY A O 1
ATOM 991 N N . SER A 1 132 ? -5.470 8.231 -0.172 1.00 84.25 132 SER A N 1
ATOM 992 C CA . SER A 1 132 ? -6.472 8.374 -1.238 1.00 84.25 132 SER A CA 1
ATOM 993 C C . SER A 1 132 ? -7.883 7.957 -0.803 1.00 84.25 132 SER A C 1
ATOM 995 O O . SER A 1 132 ? -8.792 7.907 -1.634 1.00 84.25 132 SER A O 1
ATOM 997 N N . ALA A 1 133 ? -8.087 7.631 0.476 1.00 89.06 133 ALA A N 1
ATOM 998 C CA . ALA A 1 133 ? -9.369 7.158 0.977 1.00 89.06 133 ALA A CA 1
ATOM 999 C C . ALA A 1 133 ? -10.418 8.283 0.970 1.00 89.06 133 ALA A C 1
ATOM 1001 O O . ALA A 1 133 ? -10.227 9.339 1.568 1.00 89.06 133 ALA A O 1
ATOM 1002 N N . SER A 1 134 ? -11.556 8.040 0.316 1.00 94.44 134 SER A N 1
ATOM 1003 C CA . SER A 1 134 ? -12.699 8.965 0.268 1.00 94.44 134 SER A CA 1
ATOM 1004 C C . SER A 1 134 ? -13.828 8.587 1.232 1.00 94.44 134 SER A C 1
ATOM 1006 O O . SER A 1 134 ? -14.665 9.424 1.564 1.00 94.44 134 SER A O 1
ATOM 1008 N N . CYS A 1 135 ? -13.858 7.335 1.692 1.00 94.50 135 CYS A N 1
ATOM 1009 C CA . CYS A 1 135 ? -14.848 6.811 2.622 1.00 94.50 135 CYS A CA 1
ATOM 1010 C C . CYS A 1 135 ? -14.152 5.953 3.682 1.00 94.50 135 CYS A C 1
ATOM 1012 O O . C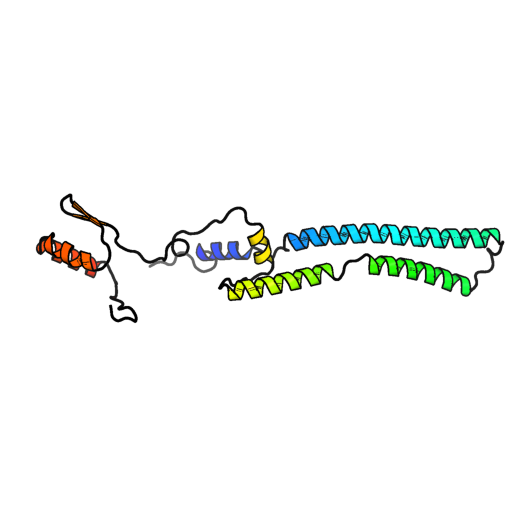YS A 1 135 ? -13.296 5.133 3.354 1.00 94.50 135 CYS A O 1
ATOM 1014 N N . ILE A 1 136 ? -14.529 6.142 4.949 1.00 94.12 136 ILE A N 1
ATOM 1015 C CA . ILE A 1 136 ? -14.040 5.344 6.075 1.00 94.12 136 ILE A CA 1
ATOM 1016 C C . ILE A 1 136 ? -15.225 4.567 6.641 1.00 94.12 136 ILE A C 1
ATOM 1018 O O . ILE A 1 136 ? -16.077 5.123 7.333 1.00 94.12 136 ILE A O 1
ATOM 1022 N N . CYS A 1 137 ? -15.269 3.270 6.350 1.00 94.44 137 CYS A N 1
ATOM 1023 C CA . CYS A 1 137 ? -16.211 2.346 6.969 1.00 94.44 137 CYS A CA 1
ATOM 1024 C C . CYS A 1 137 ? -15.644 1.915 8.323 1.00 94.44 137 CYS A C 1
ATOM 1026 O O . CYS A 1 137 ? -14.707 1.124 8.386 1.00 94.44 137 CYS A O 1
ATOM 1028 N N . THR A 1 138 ? -16.186 2.465 9.405 1.00 95.31 138 THR A N 1
ATOM 1029 C CA . THR A 1 138 ? -15.745 2.171 10.771 1.00 95.31 138 THR A CA 1
ATOM 1030 C C . THR A 1 138 ? -16.784 1.320 11.492 1.00 95.31 138 THR A C 1
ATOM 1032 O O . THR A 1 138 ? -17.987 1.543 11.342 1.00 95.31 138 THR A O 1
ATOM 1035 N N . ASP A 1 139 ? -16.327 0.335 12.265 1.00 95.56 139 ASP A N 1
ATOM 1036 C CA . ASP A 1 139 ? -17.211 -0.395 13.166 1.00 95.56 139 ASP A CA 1
ATOM 1037 C C . ASP A 1 139 ? -17.524 0.457 14.407 1.00 95.56 139 ASP A C 1
ATOM 1039 O O . ASP A 1 139 ? -16.747 1.310 14.836 1.00 95.56 139 ASP A O 1
ATOM 1043 N N . LYS A 1 140 ? -18.688 0.250 15.012 1.00 95.88 140 LYS A N 1
ATOM 1044 C CA . LYS A 1 140 ? -19.095 1.018 16.188 1.00 95.88 140 LYS A CA 1
ATOM 1045 C C . LYS A 1 140 ? -18.409 0.494 17.443 1.00 95.88 140 LYS A C 1
ATOM 1047 O O . LYS A 1 140 ? -17.824 1.263 18.205 1.00 95.88 140 LYS A O 1
ATOM 1052 N N . THR A 1 141 ? -18.547 -0.803 17.699 1.00 92.25 141 THR A N 1
ATOM 1053 C CA . THR A 1 141 ? -18.208 -1.390 18.997 1.00 92.25 141 THR A CA 1
ATOM 1054 C C . THR A 1 141 ? -16.704 -1.618 19.090 1.00 92.25 141 THR A C 1
ATOM 1056 O O . THR A 1 141 ? -16.138 -2.352 18.293 1.00 92.25 141 THR A O 1
ATOM 1059 N N . GLY A 1 142 ? -16.042 -0.979 20.055 1.00 91.12 142 GLY A N 1
ATOM 1060 C CA . GLY A 1 142 ? -14.593 -1.122 20.252 1.00 91.12 142 GLY A CA 1
ATOM 1061 C C . GLY A 1 142 ? -13.718 -0.294 19.306 1.00 91.12 142 GLY A C 1
ATOM 1062 O O . GLY A 1 142 ? -12.508 -0.269 19.504 1.00 91.12 142 GLY A O 1
ATOM 1063 N N . THR A 1 143 ? -14.309 0.408 18.329 1.00 92.75 143 THR A N 1
ATOM 1064 C CA . THR A 1 143 ? -13.606 1.405 17.499 1.00 92.75 143 THR A CA 1
ATOM 1065 C C . THR A 1 143 ? -14.133 2.815 17.776 1.00 92.75 143 THR A C 1
ATOM 1067 O O . THR A 1 143 ? -13.391 3.648 18.286 1.00 92.75 143 THR A O 1
ATOM 1070 N N . LEU A 1 144 ? -15.419 3.094 17.515 1.00 94.56 144 LEU A N 1
ATOM 1071 C CA . LEU A 1 144 ? -16.028 4.384 17.885 1.00 94.56 144 LEU A CA 1
ATOM 1072 C C . LEU A 1 144 ? -16.385 4.467 19.372 1.00 94.56 144 LEU A C 1
ATOM 1074 O O . LEU A 1 144 ? -16.355 5.546 19.964 1.00 94.56 144 LEU A O 1
ATOM 1078 N N . THR A 1 145 ? -16.760 3.339 19.976 1.00 93.25 145 THR A N 1
ATOM 1079 C CA . THR A 1 145 ? -17.032 3.240 21.412 1.00 93.25 145 THR A CA 1
ATOM 1080 C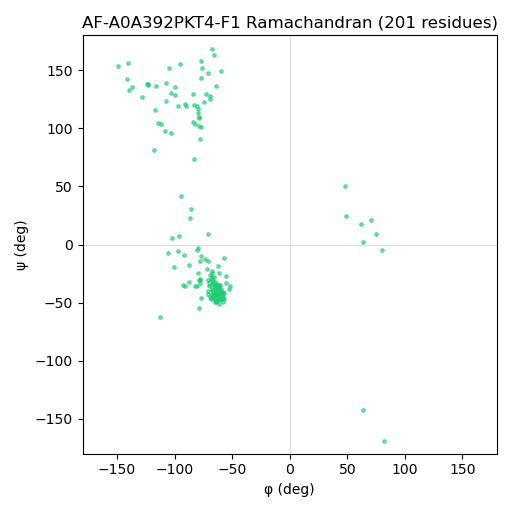 C . THR A 1 145 ? -15.887 2.537 22.124 1.00 93.25 145 THR A C 1
ATOM 1082 O O . THR A 1 145 ? -15.242 1.652 21.570 1.00 93.25 145 THR A O 1
ATOM 1085 N N . THR A 1 146 ? -15.684 2.850 23.402 1.00 89.81 146 THR A N 1
ATOM 1086 C CA . THR A 1 146 ? -14.651 2.234 24.255 1.00 89.81 146 THR A CA 1
ATOM 1087 C C . THR A 1 146 ? -14.942 0.775 24.628 1.00 89.81 146 THR A C 1
ATOM 1089 O O . THR A 1 146 ? -14.284 0.227 25.506 1.00 89.81 146 THR A O 1
ATOM 1092 N N . ASN A 1 147 ? -15.963 0.154 24.017 1.00 89.88 147 ASN A N 1
ATOM 1093 C CA . ASN A 1 147 ? -16.513 -1.152 24.395 1.00 89.88 147 ASN A CA 1
ATOM 1094 C C . ASN A 1 147 ? -16.803 -1.286 25.908 1.00 89.88 147 ASN A C 1
ATOM 1096 O O . ASN A 1 147 ? -16.829 -2.383 26.458 1.00 89.88 147 ASN A O 1
ATOM 1100 N N . HIS A 1 148 ? -17.019 -0.156 26.586 1.00 84.88 148 HIS A N 1
ATOM 1101 C CA . HIS A 1 148 ? -17.319 -0.090 28.006 1.00 84.88 148 HIS A CA 1
ATOM 1102 C C . HIS A 1 148 ? -18.763 0.377 28.180 1.00 84.88 148 HIS A C 1
ATOM 1104 O O . HIS A 1 148 ? -19.091 1.550 27.976 1.00 84.88 148 HIS A O 1
ATOM 1110 N N . MET A 1 149 ? -19.645 -0.564 28.511 1.00 83.44 149 MET A N 1
ATOM 1111 C CA . MET A 1 149 ? -21.068 -0.290 28.690 1.00 83.44 149 MET A CA 1
ATOM 1112 C C . MET A 1 149 ? -21.297 0.450 30.009 1.00 83.44 149 MET A C 1
ATOM 1114 O O . MET A 1 149 ? -20.945 -0.045 31.075 1.00 83.44 149 MET A O 1
ATOM 1118 N N . VAL A 1 150 ? -21.908 1.634 29.937 1.00 83.06 150 VAL A N 1
ATOM 1119 C CA . VAL A 1 150 ? -22.240 2.462 31.106 1.00 83.06 150 VAL A CA 1
ATOM 1120 C C . VAL A 1 150 ? -23.733 2.766 31.142 1.00 83.06 150 VAL A C 1
ATOM 1122 O O . VAL A 1 150 ? -24.346 3.071 30.116 1.00 83.06 150 VAL A O 1
ATOM 1125 N N . VAL A 1 151 ? -24.332 2.699 32.332 1.00 83.19 151 VAL A N 1
ATOM 1126 C CA . VAL A 1 151 ? -25.735 3.082 32.530 1.00 83.19 151 VAL A CA 1
ATOM 1127 C C . VAL A 1 151 ? -25.818 4.605 32.613 1.00 83.19 151 VAL A C 1
ATOM 1129 O O . VAL A 1 151 ? -25.322 5.207 33.557 1.00 83.19 151 VAL A O 1
ATOM 1132 N N . ASN A 1 152 ? -26.446 5.236 31.619 1.00 83.94 152 ASN A N 1
ATOM 1133 C CA . ASN A 1 152 ? -26.549 6.699 31.538 1.00 83.94 152 ASN A CA 1
ATOM 1134 C C . ASN A 1 152 ? -27.819 7.253 32.211 1.00 83.94 152 ASN A C 1
ATOM 1136 O O . ASN A 1 152 ? -27.822 8.342 32.783 1.00 83.94 152 ASN A O 1
ATOM 1140 N N . LYS A 1 153 ? -28.935 6.522 32.120 1.00 84.81 153 LYS A N 1
ATOM 1141 C CA . LYS A 1 153 ? -30.242 6.956 32.629 1.00 84.81 153 LYS A CA 1
ATOM 1142 C C . LYS A 1 153 ? -30.985 5.782 33.240 1.00 84.81 153 LYS A C 1
ATOM 1144 O O . LYS A 1 153 ? -30.950 4.684 32.690 1.00 84.81 153 LYS A O 1
ATOM 1149 N N . ILE A 1 154 ? -31.688 6.047 34.332 1.00 82.69 154 ILE A N 1
ATOM 1150 C CA . ILE A 1 154 ? -32.601 5.106 34.976 1.00 82.69 154 ILE A CA 1
ATOM 1151 C C . ILE A 1 154 ? -33.976 5.769 35.043 1.00 82.69 154 ILE A C 1
ATOM 1153 O O . ILE A 1 154 ? -34.088 6.959 35.335 1.00 82.69 154 ILE A O 1
ATOM 1157 N N . TRP A 1 155 ? -35.016 5.000 34.739 1.00 84.38 155 TRP A N 1
ATOM 1158 C CA . TRP A 1 155 ? -36.404 5.428 34.830 1.00 84.38 155 TRP A CA 1
ATOM 1159 C C . TRP A 1 155 ? -37.137 4.575 35.866 1.00 84.38 155 TRP A C 1
ATOM 1161 O O . TRP A 1 155 ? -37.237 3.360 35.701 1.00 84.38 155 TRP A O 1
ATOM 1171 N N . ILE A 1 156 ? -37.593 5.201 36.953 1.00 81.56 156 ILE A N 1
ATOM 1172 C CA . ILE A 1 156 ? -38.273 4.543 38.081 1.00 81.56 156 ILE A CA 1
ATOM 1173 C C . ILE A 1 156 ? -39.425 5.439 38.531 1.00 81.56 156 ILE A C 1
ATOM 1175 O O . ILE A 1 156 ? -39.227 6.638 38.707 1.00 81.56 156 ILE A O 1
ATOM 1179 N N . CYS A 1 157 ? -40.615 4.862 38.738 1.00 81.81 157 CYS A N 1
ATOM 1180 C CA . CYS A 1 157 ? -41.802 5.569 39.246 1.00 81.81 157 CYS A CA 1
ATOM 1181 C C . CYS A 1 157 ? -42.068 6.899 38.510 1.00 81.81 157 CYS A C 1
ATOM 1183 O O . CYS A 1 157 ? -42.170 7.950 39.135 1.00 81.81 157 CYS A O 1
ATOM 1185 N N . GLU A 1 158 ? -42.094 6.852 37.172 1.00 82.56 158 GLU A N 1
ATOM 1186 C CA . GLU A 1 158 ? -42.290 8.001 36.265 1.00 82.56 15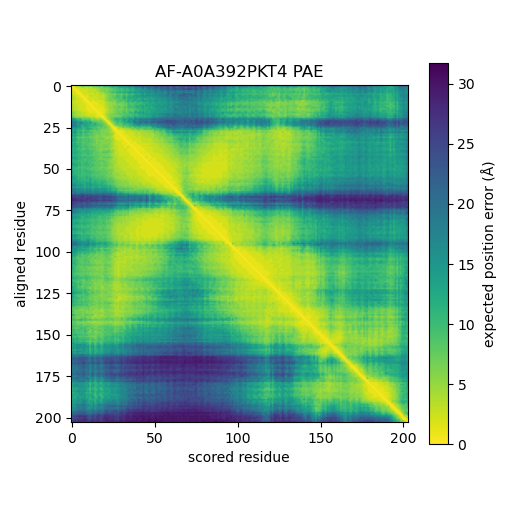8 GLU A CA 1
ATOM 1187 C C . GLU A 1 158 ? -41.200 9.088 36.305 1.00 82.56 158 GLU A C 1
ATOM 1189 O O . GLU A 1 158 ? -41.247 10.048 35.533 1.00 82.56 158 GLU A O 1
ATOM 1194 N N . LYS A 1 159 ? -40.148 8.916 37.109 1.00 80.38 159 LYS A N 1
ATOM 1195 C CA . LYS A 1 159 ? -39.027 9.850 37.207 1.00 80.38 159 LYS A CA 1
ATOM 1196 C C . LYS A 1 159 ? -37.818 9.317 36.443 1.00 80.38 159 LYS A C 1
ATOM 1198 O O . LYS A 1 159 ? -37.412 8.169 36.605 1.00 80.38 159 LYS A O 1
ATOM 1203 N N . THR A 1 160 ? -37.230 10.162 35.596 1.00 83.62 160 THR A N 1
ATOM 1204 C CA . THR A 1 160 ? -35.964 9.853 34.915 1.00 83.62 160 THR A CA 1
ATOM 1205 C C . THR A 1 160 ? -34.812 10.486 35.682 1.00 83.62 160 THR A C 1
ATOM 1207 O O . THR A 1 160 ? -34.743 11.711 35.778 1.00 83.62 160 THR A O 1
ATOM 1210 N N . THR A 1 161 ? -33.883 9.669 36.163 1.00 80.25 161 THR A N 1
ATOM 1211 C CA . THR A 1 161 ? -32.654 10.121 36.822 1.00 80.25 161 THR A CA 1
ATOM 1212 C C . THR A 1 161 ? -31.475 9.867 35.886 1.00 80.25 161 THR A C 1
ATOM 1214 O O . THR A 1 161 ? -31.269 8.743 35.422 1.00 80.25 161 THR A O 1
ATOM 1217 N N . GLN A 1 162 ? -30.715 10.915 35.558 1.00 80.62 162 GLN A N 1
ATOM 1218 C CA . GLN A 1 162 ? -29.451 10.760 34.832 1.00 80.62 162 GLN A CA 1
ATOM 1219 C C . GLN A 1 162 ? -28.346 10.437 35.831 1.00 80.62 162 GLN A C 1
ATOM 1221 O O . GLN A 1 162 ? -28.194 11.154 36.816 1.00 80.62 162 GLN A O 1
ATOM 1226 N N . LEU A 1 163 ? -27.574 9.386 35.570 1.00 74.12 163 LEU A N 1
ATOM 1227 C CA . LEU A 1 163 ? -26.472 8.999 36.441 1.00 74.12 163 LEU A CA 1
ATOM 1228 C C . LEU A 1 163 ? -25.189 9.683 35.972 1.00 74.12 163 LEU A C 1
ATOM 1230 O O . LEU A 1 163 ? -24.750 9.486 34.839 1.00 74.12 163 LEU A O 1
ATOM 1234 N N . LYS A 1 164 ? -24.571 10.476 36.849 1.00 66.12 164 LYS A N 1
ATOM 1235 C CA . LYS A 1 164 ? -23.239 11.053 36.628 1.00 66.12 164 LYS A CA 1
ATOM 1236 C C . LYS A 1 164 ? -22.293 10.517 37.703 1.00 66.12 164 LYS A C 1
ATOM 1238 O O . LYS A 1 164 ? -22.040 11.173 38.702 1.00 66.12 164 LYS A O 1
ATOM 1243 N N . GLY A 1 165 ? -21.779 9.307 37.487 1.00 66.75 165 GLY A N 1
ATOM 1244 C CA . GLY A 1 165 ? -20.819 8.657 38.388 1.00 66.75 165 GLY A CA 1
ATOM 1245 C C . GLY A 1 165 ? -21.445 7.963 39.607 1.00 66.75 165 GLY A C 1
ATOM 1246 O O . GLY A 1 165 ? -22.656 7.763 39.677 1.00 66.75 165 GLY A O 1
ATOM 1247 N N . ASN A 1 166 ? -20.594 7.567 40.561 1.00 62.59 166 ASN A N 1
ATOM 1248 C CA . ASN A 1 166 ? -20.981 6.760 41.731 1.00 62.59 166 ASN A CA 1
ATOM 1249 C C . ASN A 1 166 ? -21.825 7.516 42.775 1.00 62.59 166 ASN A C 1
ATOM 1251 O O . ASN A 1 166 ? -22.434 6.875 43.625 1.00 62.59 166 ASN A O 1
ATOM 1255 N N . GLU A 1 167 ? -21.896 8.849 42.716 1.00 58.72 167 GLU A N 1
ATOM 1256 C CA . GLU A 1 167 ? -22.663 9.673 43.670 1.00 58.72 167 GLU A CA 1
ATOM 1257 C C . GLU A 1 167 ? -24.182 9.454 43.547 1.00 58.72 167 GLU A C 1
ATOM 1259 O O . GLU A 1 167 ? -24.924 9.598 44.514 1.00 58.72 167 GLU A O 1
ATOM 1264 N N . SER A 1 168 ? -24.655 9.006 42.382 1.00 59.06 168 SER A N 1
ATOM 1265 C CA . SER A 1 168 ? -26.073 8.728 42.132 1.00 59.06 168 SER A CA 1
ATOM 1266 C C . SER A 1 168 ? -26.552 7.366 42.673 1.00 59.06 168 SER A C 1
ATOM 1268 O O . SER A 1 168 ? -27.741 7.053 42.589 1.00 59.06 168 SER A O 1
ATOM 1270 N N . ALA A 1 169 ? -25.656 6.534 43.221 1.00 64.06 169 ALA A N 1
ATOM 1271 C CA . ALA A 1 169 ? -26.016 5.231 43.790 1.00 64.06 169 ALA A CA 1
ATOM 1272 C C . ALA A 1 169 ? -26.816 5.359 45.099 1.00 64.06 169 ALA A C 1
ATOM 1274 O O . ALA A 1 169 ? -27.712 4.552 45.360 1.00 64.06 169 ALA A O 1
ATOM 1275 N N . ASP A 1 170 ? -26.536 6.392 45.896 1.00 64.94 170 ASP A N 1
ATOM 1276 C CA . ASP A 1 170 ? -27.239 6.640 47.158 1.00 64.94 170 ASP A CA 1
ATOM 1277 C C . ASP A 1 170 ? -28.626 7.273 46.927 1.00 64.94 170 ASP A C 1
ATOM 1279 O O . ASP A 1 170 ? -29.586 6.971 47.643 1.00 64.94 170 ASP A O 1
ATOM 1283 N N . GLU A 1 171 ? -28.794 8.045 45.847 1.00 64.94 171 GLU A N 1
ATOM 1284 C CA . GLU A 1 171 ? -30.111 8.525 45.399 1.00 64.94 171 GLU A CA 1
ATOM 1285 C C . GLU A 1 171 ? -31.016 7.381 44.907 1.00 64.94 171 GLU A C 1
ATOM 1287 O O . GLU A 1 171 ? -32.235 7.434 45.068 1.00 64.94 171 GLU A O 1
ATOM 1292 N N . LEU A 1 172 ? -30.450 6.312 44.339 1.00 67.56 172 LEU A N 1
ATOM 1293 C CA . LEU A 1 172 ? -31.228 5.137 43.926 1.00 67.56 172 LEU A CA 1
ATOM 1294 C C . LEU A 1 172 ? -31.742 4.335 45.125 1.00 67.56 172 LEU A C 1
ATOM 1296 O O . LEU A 1 172 ? -32.891 3.902 45.114 1.00 67.56 172 LEU A O 1
ATOM 1300 N N . LYS A 1 173 ? -30.933 4.168 46.179 1.00 66.94 173 LYS A N 1
ATOM 1301 C CA . LYS A 1 173 ? -31.345 3.431 47.389 1.00 66.94 173 LYS A CA 1
ATOM 1302 C C . LYS A 1 173 ? -32.479 4.118 48.146 1.00 66.94 173 LYS A C 1
ATOM 1304 O O . LYS A 1 173 ? -33.301 3.442 48.746 1.00 66.94 173 LYS A O 1
ATOM 1309 N N . THR A 1 174 ? -32.526 5.448 48.113 1.00 67.88 174 THR A N 1
ATOM 1310 C CA . THR A 1 174 ? -33.535 6.239 48.836 1.00 67.88 174 THR A CA 1
ATOM 1311 C C . THR A 1 174 ? -34.889 6.299 48.125 1.00 67.88 174 THR A C 1
ATOM 1313 O O . THR A 1 174 ? -35.906 6.486 48.786 1.00 67.88 174 THR A O 1
ATOM 1316 N N . ASN A 1 175 ? -34.932 6.110 46.801 1.00 70.00 175 ASN A N 1
ATOM 1317 C CA . ASN A 1 175 ? -36.167 6.199 46.006 1.00 70.00 175 ASN A CA 1
ATOM 1318 C C . ASN A 1 175 ? -36.837 4.840 45.715 1.00 70.00 175 ASN A C 1
ATOM 1320 O O . ASN A 1 175 ? -37.921 4.816 45.131 1.00 70.00 175 ASN A O 1
ATOM 1324 N N . ILE A 1 176 ? -36.217 3.714 46.082 1.00 74.75 176 ILE A N 1
ATOM 1325 C CA . ILE A 1 176 ? -36.696 2.364 45.742 1.00 74.75 176 ILE A CA 1
ATOM 1326 C C . ILE A 1 176 ? -37.062 1.596 47.020 1.00 74.75 176 ILE A C 1
ATOM 1328 O O . ILE A 1 176 ? -36.323 1.609 47.997 1.00 74.75 176 ILE A O 1
ATOM 1332 N N . ASN A 1 177 ? -38.196 0.888 46.999 1.00 80.50 177 ASN A N 1
ATOM 1333 C CA . ASN A 1 177 ? -38.612 -0.005 48.085 1.00 80.50 177 ASN A CA 1
ATOM 1334 C C . ASN A 1 177 ? -37.618 -1.177 48.251 1.00 80.50 177 ASN A C 1
ATOM 1336 O O . ASN A 1 177 ? -37.231 -1.808 47.264 1.00 80.50 177 ASN A O 1
ATOM 1340 N N . GLU A 1 178 ? -37.260 -1.518 49.493 1.00 80.69 178 GLU A N 1
ATOM 1341 C CA . GLU A 1 178 ? -36.337 -2.611 49.845 1.00 80.69 178 GLU A CA 1
ATOM 1342 C C . GLU A 1 178 ? -36.710 -3.956 49.197 1.00 80.69 178 GLU A C 1
ATOM 1344 O O . GLU A 1 178 ? -35.830 -4.703 48.761 1.00 80.69 178 GLU A O 1
ATOM 1349 N N . GLY A 1 179 ? -38.009 -4.244 49.048 1.00 83.12 179 GLY A N 1
ATOM 1350 C CA . GLY A 1 179 ? -38.482 -5.471 48.397 1.00 83.12 179 GLY A CA 1
ATOM 1351 C C . GLY A 1 179 ? -38.146 -5.570 46.900 1.00 83.12 179 GLY A C 1
ATOM 1352 O O . GLY A 1 179 ? -37.983 -6.668 46.379 1.00 83.12 179 GLY A O 1
ATOM 1353 N N . VAL A 1 180 ? -38.008 -4.443 46.194 1.00 84.12 180 VAL A N 1
ATOM 1354 C CA . VAL A 1 180 ? -37.641 -4.423 44.763 1.00 84.12 180 VAL A CA 1
ATOM 1355 C C . VAL A 1 180 ? -36.129 -4.562 44.593 1.00 84.12 180 VAL A C 1
ATOM 1357 O O . VAL A 1 180 ? -35.667 -5.232 43.669 1.00 84.12 180 VAL A O 1
ATOM 1360 N N . ILE A 1 181 ? -35.355 -3.975 45.511 1.00 82.88 181 ILE A N 1
ATOM 1361 C CA . ILE A 1 181 ? -33.892 -4.086 45.524 1.00 82.88 181 ILE A CA 1
ATOM 1362 C C . ILE A 1 181 ? -33.469 -5.549 45.704 1.00 82.88 181 ILE A C 1
ATOM 1364 O O . ILE A 1 181 ? -32.590 -6.012 44.979 1.00 82.88 181 ILE A O 1
ATOM 1368 N N . SER A 1 182 ? -34.117 -6.300 46.602 1.00 85.88 182 SER A N 1
ATOM 1369 C CA . SER A 1 182 ? -33.773 -7.709 46.849 1.00 85.88 182 SER A CA 1
ATOM 1370 C C . SER A 1 182 ? -34.000 -8.600 45.620 1.00 85.88 182 SER A C 1
ATOM 1372 O O . SER A 1 182 ? -33.124 -9.392 45.263 1.00 85.88 182 SER A O 1
ATOM 1374 N N . ILE A 1 183 ? -35.123 -8.413 44.919 1.00 88.00 183 ILE A N 1
ATOM 1375 C CA . ILE A 1 183 ? -35.440 -9.133 43.677 1.00 88.00 183 ILE A CA 1
ATOM 1376 C C . ILE A 1 183 ? -34.436 -8.774 42.576 1.00 88.00 183 ILE A C 1
ATOM 1378 O O . ILE A 1 183 ? -33.933 -9.662 41.885 1.00 88.00 183 ILE A O 1
ATOM 1382 N N . LEU A 1 184 ? -34.108 -7.486 42.428 1.00 84.75 184 LEU A N 1
ATOM 1383 C CA . LEU A 1 184 ? -33.145 -7.026 41.430 1.00 84.75 184 LEU A CA 1
ATOM 1384 C C . LEU A 1 184 ? -31.751 -7.613 41.686 1.00 84.75 184 LEU A C 1
ATOM 1386 O O . LEU A 1 184 ? -31.122 -8.118 40.757 1.00 84.75 184 LEU A O 1
ATOM 1390 N N . SER A 1 185 ? -31.283 -7.606 42.936 1.00 84.19 185 SER A N 1
ATOM 1391 C CA . SER A 1 185 ? -30.006 -8.224 43.304 1.00 84.19 185 SER A CA 1
ATOM 1392 C C . SER A 1 185 ? -29.995 -9.719 42.990 1.00 84.19 185 SER A C 1
ATOM 1394 O O . SER A 1 185 ? -29.050 -10.199 42.365 1.00 84.19 185 SER A O 1
ATOM 1396 N N . GLN A 1 186 ? -31.053 -10.454 43.345 1.00 87.75 186 GLN A N 1
ATOM 1397 C CA . GLN A 1 186 ? -31.142 -11.886 43.055 1.00 87.75 186 GLN A CA 1
ATOM 1398 C C . GLN A 1 186 ? -31.123 -12.167 41.544 1.00 87.75 186 GLN A C 1
ATOM 1400 O O . GLN A 1 186 ? -30.425 -13.078 41.099 1.00 87.75 186 GLN A O 1
ATOM 1405 N N . ALA A 1 187 ? -31.823 -11.360 40.744 1.00 86.81 187 ALA A N 1
ATOM 1406 C CA . ALA A 1 187 ? -31.816 -11.479 39.289 1.00 86.81 187 ALA A CA 1
ATOM 1407 C C . ALA A 1 187 ? -30.431 -11.198 38.682 1.00 86.81 187 ALA A C 1
ATOM 1409 O O . ALA A 1 187 ? -30.008 -11.922 37.779 1.00 86.81 187 ALA A O 1
ATOM 1410 N N . ILE A 1 188 ? -29.708 -10.192 39.187 1.00 85.75 188 ILE A N 1
ATOM 1411 C CA . ILE A 1 188 ? -28.348 -9.871 38.729 1.00 85.75 188 ILE A CA 1
ATOM 1412 C C . ILE A 1 188 ? -27.401 -11.044 39.009 1.00 85.75 188 ILE A C 1
ATOM 1414 O O . ILE A 1 188 ? -26.701 -11.477 38.094 1.00 85.75 188 ILE A O 1
ATOM 1418 N N . PHE A 1 189 ? -27.421 -11.599 40.227 1.00 84.56 189 PHE A N 1
ATOM 1419 C CA . PHE A 1 189 ? -26.538 -12.710 40.609 1.00 84.56 189 PHE A CA 1
ATOM 1420 C C . PHE A 1 189 ? -26.842 -14.023 39.876 1.00 84.56 189 PHE A C 1
ATOM 1422 O O . PHE A 1 189 ? -25.929 -14.809 39.647 1.00 84.56 189 PHE A O 1
ATOM 1429 N N . GLN A 1 190 ? -28.098 -14.273 39.498 1.00 87.81 190 GLN A N 1
ATOM 1430 C CA . GLN A 1 190 ? -28.481 -15.497 38.778 1.00 87.81 190 GLN A CA 1
ATOM 1431 C C . GLN A 1 190 ? -28.150 -15.442 37.282 1.00 87.81 190 GLN A C 1
ATOM 1433 O O . GLN A 1 190 ? -27.882 -16.475 36.676 1.00 87.81 190 GLN A O 1
ATOM 1438 N N . ASN A 1 191 ? -28.173 -14.251 36.676 1.00 88.56 191 ASN A N 1
ATOM 1439 C CA . ASN A 1 191 ? -28.028 -14.098 35.224 1.00 88.56 191 ASN A CA 1
ATOM 1440 C C . ASN A 1 191 ? -26.664 -13.558 34.785 1.00 88.56 191 ASN A C 1
ATOM 1442 O O . ASN A 1 191 ? -26.393 -13.502 33.586 1.00 88.56 191 ASN A O 1
ATOM 1446 N N . THR A 1 192 ? -25.809 -13.151 35.724 1.00 83.94 192 THR A N 1
ATOM 1447 C CA . THR A 1 192 ? -24.547 -12.484 35.394 1.00 83.94 192 THR A CA 1
ATOM 1448 C C . THR A 1 192 ? -23.380 -13.164 36.090 1.00 83.94 192 THR A C 1
ATOM 1450 O O . THR A 1 192 ? -23.352 -13.271 37.309 1.00 83.94 192 THR A O 1
ATOM 1453 N N . SER A 1 193 ? -22.358 -13.539 35.323 1.00 83.50 193 SER A N 1
ATOM 1454 C CA . SER A 1 193 ? -21.048 -13.956 35.848 1.00 83.50 193 SER A CA 1
ATOM 1455 C C . SER A 1 193 ? -20.121 -12.755 36.090 1.00 83.50 193 SER A C 1
ATOM 1457 O O . SER A 1 193 ? -18.913 -12.860 35.901 1.00 83.50 193 SER A O 1
ATOM 1459 N N . ALA A 1 194 ? -20.682 -11.587 36.421 1.00 73.00 194 ALA A N 1
ATOM 1460 C CA . ALA A 1 194 ? -19.911 -10.358 36.569 1.00 73.00 194 ALA A CA 1
ATOM 1461 C C . ALA A 1 194 ? -19.005 -10.439 37.800 1.00 73.00 194 ALA A C 1
ATOM 1463 O O . ALA A 1 194 ? -19.465 -10.703 38.910 1.00 73.00 194 ALA A O 1
ATOM 1464 N N . GLU A 1 195 ? -17.722 -10.162 37.595 1.00 72.31 195 GLU A N 1
ATOM 1465 C CA . GLU A 1 195 ? -16.734 -10.029 38.657 1.00 72.31 195 GLU A CA 1
ATOM 1466 C C . GLU A 1 195 ? -16.510 -8.542 38.955 1.00 72.31 195 GLU A C 1
ATOM 1468 O O . GLU A 1 195 ? -16.396 -7.721 38.041 1.00 72.31 195 GLU A O 1
ATOM 1473 N N . VAL A 1 196 ? -16.471 -8.175 40.238 1.00 67.94 196 VAL A N 1
ATOM 1474 C CA . VAL A 1 196 ? -16.185 -6.795 40.648 1.00 67.94 196 VAL A CA 1
ATOM 1475 C C . VAL A 1 196 ? -14.682 -6.562 40.526 1.00 67.94 196 VAL A C 1
ATOM 1477 O O . VAL A 1 196 ? -13.918 -6.815 41.458 1.00 67.94 196 VAL A O 1
ATOM 1480 N N . VAL A 1 197 ? -14.253 -6.088 39.359 1.00 63.00 197 VAL A N 1
ATOM 1481 C CA . VAL A 1 197 ? -12.862 -5.700 39.118 1.00 63.00 197 VAL A CA 1
ATOM 1482 C C . VAL A 1 197 ? -12.633 -4.320 39.732 1.00 63.00 197 VAL A C 1
ATOM 1484 O O . VAL A 1 197 ? -13.145 -3.323 39.231 1.00 63.00 197 VAL A O 1
ATOM 1487 N N . LYS A 1 198 ? -11.874 -4.261 40.832 1.00 61.84 198 LYS A N 1
ATOM 1488 C CA . LYS A 1 198 ? -11.366 -2.992 41.373 1.00 61.84 198 LYS A CA 1
ATOM 1489 C C . LYS A 1 198 ? -10.260 -2.485 40.457 1.00 61.84 198 LYS A C 1
ATOM 1491 O O . LYS A 1 198 ? -9.339 -3.242 40.139 1.00 61.84 198 LYS A O 1
ATOM 1496 N N . ASP A 1 199 ? -10.340 -1.228 40.041 1.00 57.12 199 ASP A N 1
ATOM 1497 C CA . ASP A 1 199 ? -9.305 -0.638 39.191 1.00 57.12 199 ASP A CA 1
ATOM 1498 C C . ASP A 1 199 ? -7.972 -0.536 39.968 1.00 57.12 199 ASP A C 1
ATOM 1500 O O . ASP A 1 199 ? -7.956 -0.587 41.205 1.00 57.12 199 ASP A O 1
ATOM 1504 N N . LYS A 1 200 ? -6.832 -0.349 39.286 1.00 56.62 200 LYS A N 1
ATOM 1505 C CA . LYS A 1 200 ? -5.492 -0.232 39.919 1.00 56.62 200 LYS A CA 1
ATOM 1506 C C . LYS A 1 200 ? -5.391 0.896 40.966 1.00 56.62 200 LYS A C 1
ATOM 1508 O O . LYS A 1 200 ? -4.437 0.925 41.738 1.00 56.62 200 LYS A O 1
ATOM 1513 N N . ASN A 1 201 ? -6.392 1.776 41.027 1.00 49.97 201 ASN A N 1
ATOM 1514 C CA . ASN A 1 201 ? -6.535 2.863 41.995 1.00 49.97 201 ASN A CA 1
ATOM 1515 C C . ASN A 1 201 ? -7.429 2.520 43.208 1.00 49.97 201 ASN A C 1
ATOM 1517 O O . ASN A 1 201 ? -7.727 3.406 44.009 1.00 49.97 201 ASN A O 1
ATOM 1521 N N . GLY A 1 202 ? -7.867 1.266 43.368 1.00 44.06 202 GLY A N 1
ATOM 1522 C CA . GLY A 1 202 ? -8.585 0.807 44.563 1.00 44.06 202 GLY A CA 1
ATOM 1523 C C . GLY A 1 202 ? -10.008 1.354 44.727 1.00 44.06 202 GLY A C 1
ATOM 1524 O O . GLY A 1 202 ? -10.526 1.341 45.845 1.00 44.06 202 GLY A O 1
ATOM 1525 N N . LYS A 1 203 ? -10.637 1.814 43.642 1.00 37.53 203 LYS A N 1
ATOM 1526 C CA . LYS A 1 203 ? -12.073 2.114 43.580 1.00 37.53 203 LYS A CA 1
ATOM 1527 C C . LYS A 1 203 ? -12.784 1.110 42.686 1.00 37.53 203 LYS A C 1
ATOM 1529 O O . LYS A 1 203 ? -12.171 0.695 41.676 1.00 37.53 203 LYS A O 1
#

Solvent-accessible surface area (backbone atoms only — not comparable to full-atom values): 12410 Å² total; per-residue (Å²): 137,86,87,87,66,65,66,62,76,26,73,68,31,46,53,53,50,66,65,66,70,65,74,90,70,81,34,75,63,56,56,51,49,50,53,52,50,52,51,44,36,54,53,26,48,51,53,21,52,52,52,35,50,53,55,49,51,51,51,50,51,55,38,55,74,71,67,52,74,85,68,85,48,77,71,54,56,52,52,52,48,50,43,49,50,53,25,50,51,45,37,62,73,39,44,67,78,61,54,68,55,53,50,52,52,52,50,54,52,51,42,55,52,36,43,74,72,77,41,82,72,90,50,78,47,54,65,56,51,60,76,68,57,89,74,85,92,73,64,57,81,63,68,76,37,88,69,68,91,73,81,54,69,49,79,55,96,95,42,77,47,74,46,75,64,78,75,45,56,64,60,50,60,75,77,48,60,70,76,57,53,55,53,51,52,52,52,48,63,75,75,44,92,78,73,92,77,63,46,101,82,76,90

Foldseek 3Di:
DDDDDDALVDPVNVVVVVVVVDDDDDAPVRVVVVVVLVVLLVVLLVVLVVQLCVQVVVVVVVCVVVVPPPDDDPVVVVSNVVSNVVSVVSNVVRRPPCPVVVLVVVLVVVQVVCVVVVHHDPDSNVSRVVVVDPDDDDDCQVTVDVVDDDDQWDADPNDIDGDDPPVCVVVVVVVDDPVVVVVVVVVCVVPDPDDPDQPPVRD

Sequence (203 aa):
MLVTTVGMRTEWGKLMETLNEGGEDETPLQVKLNGVATIIGKIGLGFAIVTFLVLTIRFLVEKVLHGEISNWSSNDATKLLDFFAIAVTIIVVAVPEGLPLAVTLSLAFAMKKLMNDMALVRHLSACETMGSASCICTDKTGTLTTNHMVVNKIWICEKTTQLKGNESADELKTNINEGVISILSQAIFQNTSAEVVKDKNGK